Protein AF-A0A9D7FFX2-F1 (afdb_monomer)

Secondary structure (DSSP, 8-state):
-HHHHHHHHHHHHHHHTTSSSTTHHHHTS-TTS-SS--HHHHHHHHHHHTSPPHHIIIIIIIIIIHHHH--SEE---S---HHHHHHHHHHHHHHHHHHHHHHHHHHTTS-TTSHHHHHHHHHHHHHHHHHHHHHHHHHSSEE-SSTT-TTT-GGGGSPPEEPHHHHHHHHHHHHHHHHHH--TT---S-TTS--TTT-TTTTT-HHHHHHHHHHHHHHHHHHHTTT-HHHHHHHHHHHHHTT---TTB-TTSPBP--TTSS----TTTTT--GGGHHHHHHS-TT-EE-HHHHHHH-S---TTTTS---GGGSTTSS------HHHHHHHHHHHHHHHHHTTTS-TTTHHHH---S------

Solvent-accessible surface area (backbone atoms only — not comparable to full-atom values): 21198 Å² total; per-residue (Å²): 108,74,70,56,53,54,52,50,51,51,54,53,56,58,60,61,72,75,65,82,70,75,57,55,73,62,72,67,49,58,92,85,53,79,95,67,83,51,69,39,57,37,52,28,55,45,61,67,60,70,58,82,50,71,43,31,48,48,24,38,39,38,56,39,50,19,57,75,63,14,72,36,63,26,49,65,82,82,72,89,43,46,65,59,7,52,48,47,54,54,49,58,46,64,72,37,40,32,42,55,46,48,50,60,56,53,50,76,78,50,69,69,84,38,49,49,48,28,34,50,51,21,54,51,42,40,51,51,36,58,56,47,50,62,47,34,78,74,66,40,56,41,55,49,93,46,43,43,40,38,92,83,36,71,84,29,70,71,42,61,69,37,52,44,66,60,50,50,57,50,39,47,49,46,24,50,51,22,38,71,44,47,48,72,83,61,80,74,92,53,81,83,58,47,44,40,95,37,34,82,69,59,62,55,42,46,64,57,52,28,14,47,22,44,40,48,45,50,54,51,26,63,71,40,30,92,81,40,47,68,65,20,47,53,54,48,46,52,38,62,77,65,65,52,59,38,62,44,37,46,101,84,71,44,81,43,72,53,82,86,48,56,97,58,80,51,52,71,82,72,68,53,66,79,79,53,56,58,56,77,55,62,71,35,91,56,65,42,74,15,65,57,46,46,58,74,79,25,93,43,66,41,88,87,65,84,26,58,62,62,74,79,83,66,52,89,54,102,59,88,76,84,81,53,76,70,57,61,53,50,53,51,50,52,54,50,56,52,44,66,77,52,64,75,77,67,86,74,62,66,66,78,75,63,80,79,89,77,77,93,71,76,135

Mean predicted aligned error: 13.53 Å

Sequence (363 aa):
MKKINIFLTCITCLLVLSSCEKDFEEINKNPNGFTSASDGSLFNAVISSMKSGWNEQLYVNNSVLYKETQQASLSQVRWNNYTLGTEEIWSNYYTTLPNLRELEYRWKSLDTSSHAIQNMMAMEKIVLAYKTFKVTDLFGDIPFSEAGYGYLDASKLHPAFDTQENIYKNLLSELEWAANHIDPAANTEEPYLTFKSFDNLFFGDLVKWQKFANSLRLRYAMRMVNKEPLLAGSIVEDIILNFKPVFGVNEFGQLNSNPNESALLYPYQLGYRNESKGWSFNQSKDLRLGTTIWNLISANNNTDGSGIFDPRAFTSSKQTIIINGSHIRMIRQQVCNLMVEYHTSINVMLHMLSKDPDVCIHP

Nearest PDB structures (foldseek):
  5j90-assembly1_B  TM=7.037E-01  e=2.695E-05  Flavobacterium johnsoniae UW101
  4f7a-assembly1_A  TM=6.578E-01  e=9.624E-05  Phocaeicola vulgatus ATCC 8482
  3f3p-assembly1_D  TM=2.417E-01  e=8.540E-01  Saccharomyces cerevisiae

Radius of gyration: 27.95 Å; Cα contacts (8 Å, |Δi|>4): 378; chains: 1; bounding box: 68×55×105 Å

Structure (mmCIF, N/CA/C/O backbone):
data_AF-A0A9D7FFX2-F1
#
_entry.id   AF-A0A9D7FFX2-F1
#
loop_
_atom_site.group_PDB
_atom_site.id
_atom_site.type_symbol
_atom_site.label_atom_id
_atom_site.label_alt_id
_atom_site.label_comp_id
_atom_site.label_asym_id
_atom_site.label_entity_id
_atom_site.label_seq_id
_atom_site.pdbx_PDB_ins_code
_atom_site.Cartn_x
_atom_site.Cartn_y
_atom_site.Cartn_z
_atom_site.occupancy
_atom_site.B_iso_or_equiv
_atom_site.auth_seq_id
_atom_site.auth_comp_id
_atom_site.auth_asym_id
_atom_site.auth_atom_id
_atom_site.pdbx_PDB_model_num
ATOM 1 N N . MET A 1 1 ? 11.433 -7.088 -77.109 1.00 53.91 1 MET A N 1
ATOM 2 C CA . MET A 1 1 ? 10.912 -5.890 -76.406 1.00 53.91 1 MET A CA 1
ATOM 3 C C . MET A 1 1 ? 9.993 -6.233 -75.231 1.00 53.91 1 MET A C 1
ATOM 5 O O . MET A 1 1 ? 10.325 -5.846 -74.124 1.00 53.91 1 MET A O 1
ATOM 9 N N . LYS A 1 2 ? 8.918 -7.028 -75.392 1.00 54.09 2 LYS A N 1
ATOM 10 C CA . LYS A 1 2 ? 8.009 -7.383 -74.270 1.00 54.09 2 LYS A CA 1
ATOM 11 C C . LYS A 1 2 ? 8.700 -8.030 -73.051 1.00 54.09 2 LYS A C 1
ATOM 13 O O . LYS A 1 2 ? 8.400 -7.659 -71.927 1.00 54.09 2 LYS A O 1
ATOM 18 N N . LYS A 1 3 ? 9.668 -8.934 -73.265 1.00 59.34 3 LYS A N 1
ATOM 19 C CA . LYS A 1 3 ? 10.433 -9.580 -72.174 1.00 59.34 3 LYS A CA 1
ATOM 20 C C . LYS A 1 3 ? 11.390 -8.626 -71.436 1.00 59.34 3 LYS A C 1
ATOM 22 O O . LYS A 1 3 ? 11.609 -8.804 -70.248 1.00 59.34 3 LYS A O 1
ATOM 27 N N . ILE A 1 4 ? 11.909 -7.603 -72.124 1.00 72.81 4 ILE A N 1
ATOM 28 C CA . ILE A 1 4 ? 12.787 -6.575 -71.534 1.00 72.81 4 ILE A CA 1
ATOM 29 C C . ILE A 1 4 ? 11.969 -5.615 -70.666 1.00 72.81 4 ILE A C 1
ATOM 31 O O . ILE A 1 4 ? 12.397 -5.285 -69.568 1.00 72.81 4 ILE A O 1
ATOM 35 N N . ASN A 1 5 ? 10.765 -5.240 -71.108 1.00 70.25 5 ASN A N 1
ATOM 36 C CA . ASN A 1 5 ? 9.891 -4.366 -70.324 1.00 70.25 5 ASN A CA 1
ATOM 37 C C . ASN A 1 5 ? 9.405 -5.052 -69.041 1.00 70.25 5 ASN A C 1
ATOM 39 O O . ASN A 1 5 ? 9.421 -4.421 -67.997 1.00 70.25 5 ASN A O 1
ATOM 43 N N . ILE A 1 6 ? 9.062 -6.347 -69.088 1.00 78.56 6 ILE A N 1
ATOM 44 C CA . ILE A 1 6 ? 8.690 -7.119 -67.886 1.00 78.56 6 ILE A CA 1
ATOM 45 C C . ILE A 1 6 ? 9.869 -7.206 -66.906 1.00 78.56 6 ILE A C 1
ATOM 47 O O . ILE A 1 6 ? 9.688 -7.007 -65.710 1.00 78.56 6 ILE A O 1
ATOM 51 N N . PHE A 1 7 ? 11.083 -7.446 -67.410 1.00 81.38 7 PHE A N 1
ATOM 52 C CA . PHE A 1 7 ? 12.286 -7.497 -66.580 1.00 81.38 7 PHE A CA 1
ATOM 53 C C . PHE A 1 7 ? 12.599 -6.143 -65.924 1.00 81.38 7 PHE A C 1
ATOM 55 O O . PHE A 1 7 ? 12.887 -6.100 -64.729 1.00 81.38 7 PHE A O 1
ATOM 62 N N . LEU A 1 8 ? 12.464 -5.035 -66.667 1.00 78.94 8 LEU A N 1
ATOM 63 C CA . LEU A 1 8 ? 12.599 -3.689 -66.106 1.00 78.94 8 LEU A CA 1
ATOM 64 C C . LEU A 1 8 ? 11.534 -3.412 -65.040 1.00 78.94 8 LEU A C 1
ATOM 66 O O . LEU A 1 8 ? 11.886 -2.938 -63.969 1.00 78.94 8 LEU A O 1
ATOM 70 N N . THR A 1 9 ? 10.263 -3.750 -65.285 1.00 79.94 9 THR A N 1
ATOM 71 C CA . THR A 1 9 ? 9.184 -3.548 -64.303 1.00 79.94 9 THR A CA 1
ATOM 72 C C . THR A 1 9 ? 9.416 -4.357 -63.024 1.00 79.94 9 THR A C 1
ATOM 74 O O . THR A 1 9 ? 9.233 -3.825 -61.932 1.00 79.94 9 THR A O 1
ATOM 77 N N . CYS A 1 10 ? 9.888 -5.605 -63.127 1.00 79.31 10 CYS A N 1
ATOM 78 C CA . CYS A 1 10 ? 10.239 -6.417 -61.959 1.00 79.31 10 CYS A CA 1
ATOM 79 C C . CYS A 1 10 ? 11.417 -5.829 -61.166 1.00 79.31 10 CYS A C 1
ATOM 81 O O . CYS A 1 10 ? 11.351 -5.789 -59.941 1.00 79.31 10 CYS A O 1
ATOM 83 N N . ILE A 1 11 ? 12.461 -5.329 -61.840 1.00 79.25 11 ILE A N 1
ATOM 84 C CA . ILE A 1 11 ? 13.593 -4.649 -61.186 1.00 79.25 11 ILE A CA 1
ATOM 85 C C . ILE A 1 11 ? 13.141 -3.364 -60.492 1.00 79.25 11 ILE A C 1
ATOM 87 O O . ILE A 1 11 ? 13.545 -3.109 -59.360 1.00 79.25 11 ILE A O 1
ATOM 91 N N . THR A 1 12 ? 12.275 -2.571 -61.128 1.00 76.00 12 THR A N 1
ATOM 92 C CA . THR A 1 12 ? 11.731 -1.359 -60.509 1.00 76.00 12 THR A CA 1
ATOM 93 C C . THR A 1 12 ? 10.903 -1.705 -59.271 1.00 76.00 12 THR A C 1
ATOM 95 O O . THR A 1 12 ? 11.121 -1.089 -58.238 1.00 76.00 12 THR A O 1
ATOM 98 N N . CYS A 1 13 ? 10.041 -2.731 -59.316 1.00 74.56 13 CYS A N 1
ATOM 99 C CA . CYS A 1 13 ? 9.279 -3.193 -58.146 1.00 74.56 13 CYS A CA 1
ATOM 100 C C . CYS A 1 13 ? 10.170 -3.715 -57.003 1.00 74.56 13 CYS A C 1
ATOM 102 O O . CYS A 1 13 ? 9.870 -3.449 -55.842 1.00 74.56 13 CYS A O 1
ATOM 104 N N . LEU A 1 14 ? 11.276 -4.403 -57.309 1.00 70.88 14 LEU A N 1
ATOM 105 C CA . LEU A 1 14 ? 12.257 -4.858 -56.312 1.00 70.88 14 LEU A CA 1
ATOM 106 C C . LEU A 1 14 ? 12.986 -3.694 -55.621 1.00 70.88 14 LEU A C 1
ATOM 108 O O . LEU A 1 14 ? 13.296 -3.795 -54.438 1.00 70.88 14 LEU A O 1
ATOM 112 N N . LEU A 1 15 ? 13.207 -2.576 -56.322 1.00 67.94 15 LEU A N 1
ATOM 113 C CA . LEU A 1 15 ? 13.832 -1.370 -55.761 1.00 67.94 15 LEU A CA 1
ATOM 114 C C . LEU A 1 15 ? 12.886 -0.555 -54.860 1.00 67.94 15 LEU A C 1
ATOM 116 O O . LEU A 1 15 ? 13.362 0.173 -53.992 1.00 67.94 15 LEU A O 1
ATOM 120 N N . VAL A 1 16 ? 11.559 -0.679 -55.021 1.00 66.25 16 VAL A N 1
ATOM 121 C CA . VAL A 1 16 ? 10.590 -0.000 -54.131 1.00 66.25 16 VAL A CA 1
ATOM 122 C C . VAL A 1 16 ? 10.457 -0.722 -52.782 1.00 66.25 16 VAL A C 1
ATOM 124 O O . VAL A 1 16 ? 10.192 -0.083 -51.768 1.00 66.25 16 VAL A O 1
ATOM 127 N N . LEU A 1 17 ? 10.707 -2.036 -52.734 1.00 61.03 17 LEU A N 1
ATOM 128 C CA . LEU A 1 17 ? 10.596 -2.836 -51.505 1.00 61.03 17 LEU A CA 1
ATOM 129 C C . LEU A 1 17 ? 11.750 -2.614 -50.508 1.00 61.03 17 LEU A C 1
ATOM 131 O O . LEU A 1 17 ? 11.611 -2.968 -49.344 1.00 61.03 17 LEU A O 1
ATOM 135 N N . SER A 1 18 ? 12.868 -2.001 -50.916 1.00 61.66 18 SER A N 1
ATOM 136 C CA . SER A 1 18 ? 14.034 -1.778 -50.042 1.00 61.66 18 SER A CA 1
ATOM 137 C 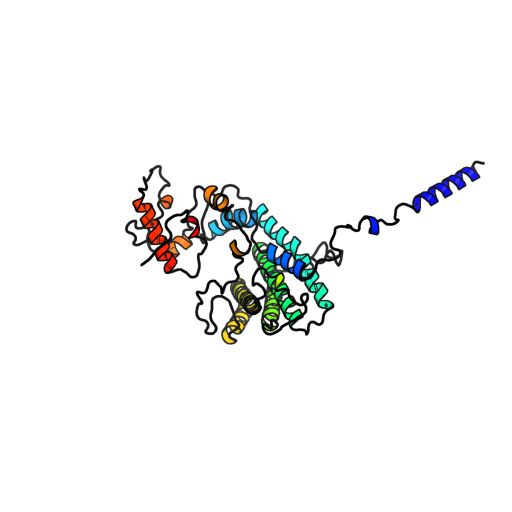C . SER A 1 18 ? 14.030 -0.444 -49.278 1.00 61.66 18 SER A C 1
ATOM 139 O O . SER A 1 18 ? 15.027 -0.117 -48.637 1.00 61.66 18 SER A O 1
ATOM 141 N N . SER A 1 19 ? 12.965 0.365 -49.377 1.00 60.75 19 SER A N 1
ATOM 142 C CA . SER A 1 19 ? 12.979 1.761 -48.900 1.00 60.75 19 SER A CA 1
ATOM 143 C C . SER A 1 19 ? 12.006 2.095 -47.760 1.00 60.75 19 SER A C 1
ATOM 145 O O . SER A 1 19 ? 12.033 3.232 -47.296 1.00 60.75 19 SER A O 1
ATOM 147 N N . CYS A 1 20 ? 11.160 1.171 -47.296 1.00 61.12 20 CYS A N 1
ATOM 148 C CA . CYS A 1 20 ? 10.103 1.504 -46.324 1.00 61.12 20 CYS A CA 1
ATOM 149 C C . CYS A 1 20 ? 10.407 1.159 -44.855 1.00 61.12 20 CYS A C 1
ATOM 151 O O . CYS A 1 20 ? 9.608 1.516 -43.999 1.00 61.12 20 CYS A O 1
ATOM 153 N N . GLU A 1 21 ? 11.542 0.524 -44.547 1.00 57.75 21 GLU A N 1
ATOM 154 C CA . GLU A 1 21 ? 11.912 0.157 -43.162 1.00 57.75 21 GLU A CA 1
ATOM 155 C C . GLU A 1 21 ? 13.184 0.848 -42.654 1.00 57.75 21 GLU A C 1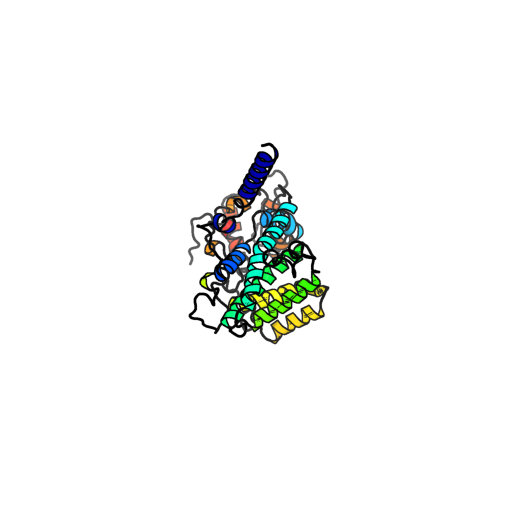
ATOM 157 O O . GLU A 1 21 ? 13.593 0.630 -41.514 1.00 57.75 21 GLU A O 1
ATOM 162 N N . LYS A 1 22 ? 13.825 1.698 -43.467 1.00 57.00 22 LYS A N 1
ATOM 163 C CA . LYS A 1 22 ? 14.991 2.450 -42.996 1.00 57.00 22 LYS A CA 1
ATOM 164 C C . LYS A 1 22 ? 14.561 3.444 -41.922 1.00 57.00 22 LYS A C 1
ATOM 166 O O . LYS A 1 22 ? 13.659 4.248 -42.138 1.00 57.00 22 LYS A O 1
ATOM 171 N N . ASP A 1 23 ? 15.222 3.350 -40.776 1.00 60.41 23 ASP A N 1
ATOM 172 C CA . ASP A 1 23 ? 15.193 4.331 -39.694 1.00 60.41 23 ASP A CA 1
ATOM 173 C C . ASP A 1 23 ? 13.846 4.452 -38.958 1.00 60.41 23 ASP A C 1
ATOM 175 O O . ASP A 1 23 ? 13.636 5.404 -38.213 1.00 60.41 23 ASP A O 1
ATOM 179 N N . PHE A 1 24 ? 12.933 3.476 -39.080 1.00 66.25 24 PHE A N 1
ATOM 180 C CA . PHE A 1 24 ? 11.648 3.505 -38.359 1.00 66.25 24 PHE A CA 1
ATOM 181 C C . PHE A 1 24 ? 11.833 3.536 -36.833 1.00 66.25 24 PHE A C 1
ATOM 183 O O . PHE A 1 24 ? 11.116 4.251 -36.133 1.00 66.25 24 PHE A O 1
ATOM 190 N N . GLU A 1 25 ? 12.823 2.811 -36.305 1.00 66.88 25 GLU A N 1
ATOM 191 C CA . GLU A 1 25 ? 13.178 2.871 -34.881 1.00 66.88 25 GLU A CA 1
ATOM 192 C C . GLU A 1 25 ? 13.789 4.220 -34.480 1.00 66.88 25 GLU A C 1
ATOM 194 O O . GLU A 1 25 ? 13.589 4.675 -33.359 1.00 66.88 25 GLU A O 1
ATOM 199 N N . GLU A 1 26 ? 14.521 4.880 -35.379 1.00 69.00 26 GLU A N 1
ATOM 200 C CA . GLU A 1 26 ? 15.175 6.165 -35.112 1.00 69.00 26 GLU A CA 1
ATOM 201 C C . GLU A 1 26 ? 14.189 7.337 -35.215 1.00 69.00 26 GLU A C 1
ATOM 203 O O . GLU A 1 26 ? 14.207 8.234 -34.379 1.00 69.00 26 GLU A O 1
ATOM 208 N N . ILE A 1 27 ? 13.249 7.276 -36.161 1.00 67.88 27 ILE A N 1
ATOM 209 C CA . ILE A 1 27 ? 12.158 8.245 -36.337 1.00 67.88 27 ILE A CA 1
ATOM 210 C C . ILE A 1 27 ? 11.142 8.158 -35.186 1.00 67.88 27 ILE A C 1
ATOM 212 O O . ILE A 1 27 ? 10.569 9.174 -34.795 1.00 67.88 27 ILE A O 1
ATOM 216 N N . ASN A 1 28 ? 10.928 6.966 -34.613 1.00 63.75 28 ASN A N 1
ATOM 217 C CA . ASN A 1 28 ? 10.047 6.781 -33.453 1.00 63.75 28 ASN A CA 1
ATOM 218 C C . ASN A 1 28 ? 10.749 6.981 -32.100 1.00 63.75 28 ASN A C 1
ATOM 220 O O . ASN A 1 28 ? 10.086 6.938 -31.059 1.00 63.75 28 ASN A O 1
ATOM 224 N N . LYS A 1 29 ? 12.064 7.243 -32.073 1.00 62.69 29 LYS A N 1
ATOM 225 C CA . LYS A 1 29 ? 12.726 7.716 -30.851 1.00 62.69 29 LYS A CA 1
ATOM 226 C C . LYS A 1 29 ? 12.293 9.152 -30.602 1.00 62.69 29 LYS A C 1
ATOM 228 O O . LYS A 1 29 ? 12.727 10.070 -31.287 1.00 62.69 29 LYS A O 1
ATOM 233 N N . ASN A 1 30 ? 11.432 9.339 -29.603 1.00 55.34 30 ASN A N 1
ATOM 234 C CA . ASN A 1 30 ? 10.997 10.660 -29.166 1.00 55.34 30 ASN A CA 1
ATOM 235 C C . ASN A 1 30 ? 12.225 11.495 -28.742 1.00 55.34 30 ASN A C 1
ATOM 237 O O . ASN A 1 30 ? 12.793 11.214 -27.684 1.00 55.34 30 ASN A O 1
ATOM 241 N N . PRO A 1 31 ? 12.615 12.539 -29.498 1.00 57.56 31 PRO A N 1
ATOM 242 C CA . PRO A 1 31 ? 13.808 13.332 -29.201 1.00 57.56 31 PRO A CA 1
ATOM 243 C C . PRO A 1 31 ? 13.663 14.170 -27.918 1.00 57.56 31 PRO A C 1
ATOM 245 O O . PRO A 1 31 ? 14.648 14.708 -27.425 1.00 57.56 31 PRO A O 1
ATOM 248 N N . ASN A 1 32 ? 12.444 14.264 -27.372 1.00 54.53 32 ASN A N 1
ATOM 249 C CA . ASN A 1 32 ? 12.109 14.975 -26.138 1.00 54.53 32 ASN A CA 1
ATOM 250 C C . ASN A 1 32 ? 11.704 14.029 -24.989 1.00 54.53 32 ASN A C 1
ATOM 252 O O . ASN A 1 32 ? 11.299 14.496 -23.925 1.00 54.53 32 ASN A O 1
ATOM 256 N N . GLY A 1 33 ? 11.738 12.710 -25.202 1.00 43.06 33 GLY A N 1
ATOM 257 C CA . GLY A 1 33 ? 11.419 11.721 -24.175 1.00 43.06 33 GLY A CA 1
ATOM 258 C C . GLY A 1 33 ? 12.655 11.370 -23.354 1.00 43.06 33 GLY A C 1
ATOM 259 O O . GLY A 1 33 ? 13.737 11.191 -23.907 1.00 43.06 33 GLY A O 1
ATOM 260 N N . PHE A 1 34 ? 12.512 11.226 -22.035 1.00 46.53 34 PHE A N 1
ATOM 261 C CA . PHE A 1 34 ? 13.545 10.561 -21.239 1.00 46.53 34 PHE A CA 1
ATOM 262 C C . PHE A 1 34 ? 13.738 9.135 -21.782 1.00 46.53 34 PHE A C 1
ATOM 264 O O . PHE A 1 34 ? 12.763 8.403 -21.934 1.00 46.53 34 PHE A O 1
ATOM 271 N N . THR A 1 35 ? 14.977 8.730 -22.071 1.00 60.44 35 THR A N 1
ATOM 272 C CA . THR A 1 35 ? 15.289 7.387 -22.601 1.00 60.44 35 THR A CA 1
ATOM 273 C C . THR A 1 35 ? 15.040 6.269 -21.582 1.00 60.44 35 THR A C 1
ATOM 275 O O . THR A 1 35 ? 14.875 5.118 -21.968 1.00 60.44 35 THR A O 1
ATOM 278 N N . SER A 1 36 ? 14.988 6.604 -20.289 1.00 73.00 36 SER A N 1
ATOM 279 C CA . SER A 1 36 ? 14.610 5.719 -19.181 1.00 73.00 36 SER A CA 1
ATOM 280 C C . SER A 1 36 ? 14.283 6.551 -17.934 1.00 73.00 36 SER A C 1
ATOM 282 O O . SER A 1 36 ? 15.006 7.500 -17.629 1.00 73.00 36 SER A O 1
ATOM 284 N N . ALA A 1 37 ? 13.236 6.199 -17.183 1.00 84.81 37 ALA A N 1
ATOM 285 C CA . ALA A 1 37 ? 12.953 6.816 -15.882 1.00 84.81 37 ALA A CA 1
ATOM 286 C C . ALA A 1 37 ? 13.929 6.308 -14.802 1.00 84.81 37 ALA A C 1
ATOM 288 O O . ALA A 1 37 ? 14.285 5.127 -14.807 1.00 84.81 37 ALA A O 1
ATOM 289 N N . SER A 1 38 ? 14.344 7.174 -13.870 1.00 91.06 38 SER A N 1
ATOM 290 C CA . SER A 1 38 ? 15.155 6.775 -12.708 1.00 91.06 38 SER A CA 1
ATOM 291 C C . SER A 1 38 ? 14.327 5.978 -11.695 1.00 91.06 38 SER A C 1
ATOM 293 O O . SER A 1 38 ? 13.102 6.113 -11.652 1.00 91.06 38 SER A O 1
ATOM 295 N N . ASP A 1 39 ? 14.991 5.193 -10.843 1.00 93.81 39 ASP A N 1
ATOM 296 C CA . ASP A 1 39 ? 14.320 4.396 -9.805 1.00 93.81 39 ASP A CA 1
ATOM 297 C C . ASP A 1 39 ? 13.488 5.285 -8.872 1.00 93.81 39 ASP A C 1
ATOM 299 O O . ASP A 1 39 ? 12.325 5.005 -8.585 1.00 93.81 39 ASP A O 1
ATOM 303 N N . GLY A 1 40 ? 14.059 6.421 -8.464 1.00 94.31 40 GLY A N 1
ATOM 304 C CA . GLY A 1 40 ? 13.367 7.414 -7.651 1.00 94.31 40 GLY A CA 1
ATOM 305 C C . GLY A 1 40 ? 12.126 7.991 -8.334 1.00 94.31 40 GLY A C 1
ATOM 306 O O . GLY A 1 40 ? 11.083 8.130 -7.697 1.00 94.31 40 GLY A O 1
ATOM 307 N N . SER A 1 41 ? 12.187 8.284 -9.636 1.00 93.62 41 SER A N 1
ATOM 308 C CA . SER A 1 41 ? 11.024 8.777 -10.384 1.00 93.62 41 SER A CA 1
ATOM 309 C C . SER A 1 41 ? 9.921 7.723 -10.511 1.00 93.62 41 SER A C 1
ATOM 311 O O . SER A 1 41 ? 8.747 8.063 -10.354 1.00 93.62 41 SER A O 1
ATOM 313 N N . LEU A 1 42 ? 10.277 6.454 -10.744 1.00 95.69 42 LEU A N 1
ATOM 314 C CA . LEU A 1 42 ? 9.319 5.343 -10.758 1.00 95.69 42 LEU A CA 1
ATOM 315 C C . LEU A 1 42 ? 8.632 5.201 -9.396 1.00 95.69 42 LEU A C 1
ATOM 317 O O . LEU A 1 42 ? 7.402 5.168 -9.327 1.00 95.69 42 LEU A O 1
ATOM 321 N N . PHE A 1 43 ? 9.413 5.197 -8.314 1.00 96.50 43 PHE A N 1
ATOM 322 C CA . PHE A 1 43 ? 8.895 5.118 -6.951 1.00 96.50 43 PHE A CA 1
ATOM 323 C C . PHE A 1 43 ? 7.976 6.302 -6.616 1.00 96.50 43 PHE A C 1
ATOM 325 O O . PHE A 1 43 ? 6.855 6.112 -6.138 1.00 96.50 43 PHE A O 1
ATOM 332 N N . ASN A 1 44 ? 8.392 7.531 -6.938 1.00 94.00 44 ASN A N 1
ATOM 333 C CA . ASN A 1 44 ? 7.597 8.732 -6.688 1.00 94.00 44 ASN A CA 1
ATOM 334 C C . ASN A 1 44 ? 6.254 8.724 -7.432 1.00 94.00 44 ASN A C 1
ATOM 336 O O . ASN A 1 44 ? 5.240 9.147 -6.869 1.00 94.00 44 ASN A O 1
ATOM 340 N N . ALA A 1 45 ? 6.224 8.221 -8.670 1.00 93.94 45 ALA A N 1
ATOM 341 C CA . ALA A 1 45 ? 4.983 8.072 -9.426 1.00 93.94 45 ALA A CA 1
ATOM 342 C C . ALA A 1 45 ? 3.996 7.143 -8.698 1.00 93.94 45 ALA A C 1
ATOM 344 O O . ALA A 1 45 ? 2.802 7.443 -8.610 1.00 93.94 45 ALA A O 1
ATOM 345 N N . VAL A 1 46 ? 4.493 6.052 -8.104 1.00 96.31 46 VAL A N 1
ATOM 346 C CA . VAL A 1 46 ? 3.665 5.134 -7.314 1.00 96.31 46 VAL A CA 1
ATOM 347 C C . VAL A 1 46 ? 3.193 5.796 -6.018 1.00 96.31 46 VAL A C 1
ATOM 349 O O . VAL A 1 46 ? 1.992 5.768 -5.746 1.00 96.31 46 VAL A O 1
ATOM 352 N N . ILE A 1 47 ? 4.074 6.453 -5.256 1.00 93.69 47 ILE A N 1
ATOM 353 C CA . ILE A 1 47 ? 3.694 7.181 -4.029 1.00 93.69 47 ILE A CA 1
ATOM 354 C C . ILE A 1 47 ? 2.608 8.222 -4.321 1.00 93.69 47 ILE A C 1
ATOM 356 O O . ILE A 1 47 ? 1.585 8.278 -3.638 1.00 93.69 47 ILE A O 1
ATOM 360 N N . SER A 1 48 ? 2.776 9.000 -5.389 1.00 90.75 48 SER A N 1
ATOM 361 C CA . SER A 1 48 ? 1.820 10.038 -5.793 1.00 90.75 48 SER A CA 1
ATOM 362 C C . SER A 1 48 ? 0.441 9.467 -6.143 1.00 90.75 48 SER A C 1
ATOM 364 O O . SER A 1 48 ? -0.581 10.123 -5.935 1.00 90.75 48 SER A O 1
ATOM 366 N N . SER A 1 49 ? 0.392 8.221 -6.620 1.00 92.56 49 SER A N 1
ATOM 367 C CA . SER A 1 49 ? -0.849 7.520 -6.959 1.00 92.56 49 SER A CA 1
ATOM 368 C C . SER A 1 49 ? -1.603 6.939 -5.756 1.00 92.56 49 SER A C 1
ATOM 370 O O . SER A 1 49 ? -2.737 6.497 -5.926 1.00 92.56 49 SER A O 1
ATOM 372 N N . MET A 1 50 ? -1.007 6.913 -4.555 1.00 90.62 50 MET A N 1
ATOM 373 C CA . MET A 1 50 ? -1.658 6.388 -3.341 1.00 90.62 50 MET A CA 1
ATOM 374 C C . MET A 1 50 ? -2.800 7.281 -2.843 1.00 90.62 50 MET A C 1
ATOM 376 O O . MET A 1 50 ? -3.633 6.842 -2.049 1.00 90.62 50 MET A O 1
ATOM 380 N N . LYS A 1 51 ? -2.857 8.531 -3.309 1.00 85.06 51 LYS A N 1
ATOM 381 C CA . LYS A 1 51 ? -3.972 9.433 -3.039 1.00 85.06 51 LYS A CA 1
ATOM 382 C C . LYS A 1 51 ? -5.261 8.884 -3.659 1.00 85.06 51 LYS A C 1
ATOM 384 O O . LYS A 1 51 ? -5.296 8.592 -4.851 1.00 85.06 51 LYS A O 1
ATOM 389 N N . SER A 1 52 ? -6.343 8.855 -2.880 1.00 83.31 52 SER A N 1
ATOM 390 C CA . SER A 1 52 ? -7.669 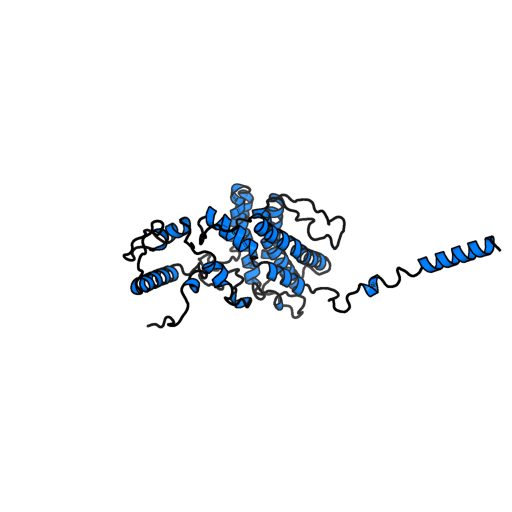8.515 -3.406 1.00 83.31 52 SER A CA 1
ATOM 391 C C . SER A 1 52 ? -8.117 9.491 -4.496 1.00 83.31 52 SER A C 1
ATOM 393 O O . SER A 1 52 ? -8.002 10.720 -4.367 1.00 83.31 52 SER A O 1
ATOM 395 N N . GLY A 1 53 ? -8.640 8.914 -5.574 1.00 84.75 53 GLY A N 1
ATOM 396 C CA . GLY A 1 53 ? -9.240 9.649 -6.676 1.00 84.75 53 GLY A CA 1
ATOM 397 C C . GLY A 1 53 ? -10.614 10.224 -6.328 1.00 84.75 53 GLY A C 1
ATOM 398 O O . GLY A 1 53 ? -11.180 9.977 -5.256 1.00 84.75 53 GLY A O 1
ATOM 399 N N . TRP A 1 54 ? -11.146 11.046 -7.231 1.00 83.62 54 TRP A N 1
ATOM 400 C CA . TRP A 1 54 ? -12.435 11.711 -7.020 1.00 83.62 54 TRP A CA 1
ATOM 401 C C . TRP A 1 54 ? -13.599 10.725 -7.066 1.00 83.62 54 TRP A C 1
ATOM 403 O O . TRP A 1 54 ? -14.524 10.833 -6.259 1.00 83.62 54 TRP A O 1
ATOM 413 N N . ASN A 1 55 ? -13.549 9.768 -7.991 1.00 87.69 55 ASN A N 1
ATOM 414 C CA . ASN A 1 55 ? -14.610 8.788 -8.186 1.00 87.69 55 ASN A CA 1
ATOM 415 C C . ASN A 1 55 ? -14.587 7.737 -7.070 1.00 87.69 55 ASN A C 1
ATOM 417 O O . ASN A 1 55 ? -15.647 7.392 -6.555 1.00 87.69 55 ASN A O 1
ATOM 421 N N . GLU A 1 56 ? -13.408 7.295 -6.629 1.00 89.12 56 GLU A N 1
ATOM 422 C CA . GLU A 1 56 ? -13.224 6.470 -5.433 1.00 89.12 56 GLU A CA 1
ATOM 423 C C . GLU A 1 56 ? -13.872 7.151 -4.220 1.00 89.12 56 GLU A C 1
ATOM 425 O O . GLU A 1 56 ? -14.746 6.576 -3.564 1.00 89.12 56 GLU A O 1
ATOM 430 N N . GLN A 1 57 ? -13.495 8.403 -3.935 1.00 85.06 57 GLN A N 1
ATOM 431 C CA . GLN A 1 57 ? -14.010 9.096 -2.757 1.00 85.06 57 GLN A CA 1
ATOM 432 C C . GLN A 1 57 ? -15.525 9.321 -2.838 1.00 85.06 57 GLN A C 1
ATOM 434 O O . GLN A 1 57 ? -16.235 9.151 -1.846 1.00 85.06 57 GLN A O 1
ATOM 439 N N . LEU A 1 58 ? -16.043 9.718 -3.999 1.00 81.00 58 LEU A N 1
ATOM 440 C CA . LEU A 1 58 ? -17.455 10.046 -4.141 1.00 81.00 58 LEU A CA 1
ATOM 441 C C . LEU A 1 58 ? -18.341 8.798 -4.222 1.00 81.00 58 LEU A C 1
ATOM 443 O O . LEU A 1 58 ? -19.332 8.699 -3.493 1.00 81.00 58 LEU A O 1
ATOM 447 N N . TYR A 1 59 ? -18.019 7.865 -5.115 1.00 85.56 59 TYR A N 1
ATOM 448 C CA . TYR A 1 59 ? -18.904 6.753 -5.456 1.00 85.56 59 TYR A CA 1
ATOM 449 C C . TYR A 1 59 ? -18.691 5.519 -4.582 1.00 85.56 59 TYR A C 1
ATOM 451 O O . TYR A 1 59 ? -19.666 4.828 -4.300 1.00 85.56 59 TYR A O 1
ATOM 459 N N . VAL A 1 60 ? -17.470 5.258 -4.103 1.00 87.81 60 VAL A N 1
ATOM 460 C CA . VAL A 1 60 ? -17.205 4.125 -3.199 1.00 87.81 60 VAL A CA 1
ATOM 461 C C . VAL A 1 60 ? -17.360 4.568 -1.749 1.00 87.81 60 VAL A C 1
ATOM 463 O O . VAL A 1 60 ? -18.231 4.061 -1.043 1.00 87.81 60 VAL A O 1
ATOM 466 N N . ASN A 1 61 ? -16.579 5.558 -1.306 1.00 85.19 61 ASN A N 1
ATOM 467 C CA . ASN A 1 61 ? -16.561 5.949 0.106 1.00 85.19 61 ASN A CA 1
ATOM 468 C C . ASN A 1 61 ? -17.860 6.660 0.518 1.00 85.19 61 ASN A C 1
ATOM 470 O O . ASN A 1 61 ? -18.620 6.141 1.334 1.00 85.19 61 ASN A O 1
ATOM 474 N N . ASN A 1 62 ? -18.157 7.824 -0.070 1.00 80.69 62 ASN A N 1
ATOM 475 C CA . ASN A 1 62 ? -19.270 8.668 0.379 1.00 80.69 62 ASN A CA 1
ATOM 476 C C . ASN A 1 62 ? -20.655 8.077 0.072 1.00 80.69 62 ASN A C 1
ATOM 478 O O . ASN A 1 62 ? -21.579 8.251 0.869 1.00 80.69 62 ASN A O 1
ATOM 482 N N . SER A 1 63 ? -20.817 7.431 -1.089 1.00 79.31 63 SER A N 1
ATOM 483 C CA . SER A 1 63 ? -22.129 6.961 -1.565 1.00 79.31 63 SER A CA 1
ATOM 484 C C . SER A 1 63 ? -22.492 5.556 -1.080 1.00 79.31 63 SER A C 1
ATOM 486 O O . SER A 1 63 ? -23.681 5.272 -0.919 1.00 79.31 63 SER A O 1
ATOM 488 N N . VAL A 1 64 ? -21.495 4.696 -0.831 1.00 84.62 64 VAL A N 1
ATOM 489 C CA . VAL A 1 64 ? -21.702 3.293 -0.437 1.00 84.62 64 VAL A CA 1
ATOM 490 C C . VAL A 1 64 ? -21.139 3.036 0.960 1.00 84.62 64 VAL A C 1
ATOM 492 O O . VAL A 1 64 ? -21.910 2.906 1.906 1.00 84.62 64 VAL A O 1
ATOM 495 N N . LEU A 1 65 ? -19.816 3.025 1.144 1.00 86.25 65 LEU A N 1
ATOM 496 C CA . LEU A 1 65 ? -19.205 2.530 2.385 1.00 86.25 65 LEU A CA 1
ATOM 497 C C . LEU A 1 65 ? -19.598 3.330 3.628 1.00 86.25 65 LEU A C 1
ATOM 499 O O . LEU A 1 65 ? -19.925 2.741 4.654 1.00 86.25 65 LEU A O 1
ATOM 503 N N . TYR A 1 66 ? -19.608 4.661 3.570 1.00 85.06 66 TYR A N 1
ATOM 504 C CA . TYR A 1 66 ? -19.988 5.487 4.722 1.00 85.06 66 TYR A CA 1
ATOM 505 C C . TYR A 1 66 ? -21.465 5.342 5.068 1.00 85.06 66 TYR A C 1
ATOM 507 O O . TYR A 1 66 ? -21.827 5.388 6.243 1.00 85.06 66 TYR A O 1
ATOM 515 N N . LYS A 1 67 ? -22.311 5.112 4.060 1.00 81.75 67 LYS A N 1
ATOM 516 C CA . LYS A 1 67 ? -23.732 4.832 4.253 1.00 81.75 67 LYS A CA 1
ATOM 517 C C . LYS A 1 67 ? -23.947 3.477 4.917 1.00 81.75 67 LYS A C 1
ATOM 519 O O . LYS A 1 67 ? -24.726 3.412 5.861 1.00 81.75 67 LYS A O 1
ATOM 524 N N . GLU A 1 68 ? -23.260 2.434 4.468 1.00 86.50 68 GLU A N 1
ATOM 525 C CA . GLU A 1 68 ? -23.439 1.091 5.028 1.00 86.50 68 GLU A CA 1
ATOM 526 C C . GLU A 1 68 ? -22.801 0.958 6.420 1.00 86.50 68 GLU A C 1
ATOM 528 O O . GLU A 1 68 ? -23.399 0.396 7.331 1.00 86.50 68 GLU A O 1
ATOM 533 N N . THR A 1 69 ? -21.614 1.532 6.629 1.00 87.81 69 THR A N 1
ATOM 534 C CA . THR A 1 69 ? -20.906 1.435 7.919 1.00 87.81 69 THR A CA 1
ATOM 535 C C . THR A 1 69 ? -21.407 2.434 8.960 1.00 87.81 69 THR A C 1
ATOM 537 O O . THR A 1 69 ? -21.231 2.213 10.158 1.00 87.81 69 THR A O 1
ATOM 540 N N . GLN A 1 70 ? -22.001 3.554 8.528 1.00 84.62 70 GLN A N 1
ATOM 541 C CA . GLN A 1 70 ? -22.356 4.689 9.389 1.00 84.62 70 GLN A CA 1
ATOM 542 C C . GLN A 1 70 ? -21.150 5.249 10.177 1.00 84.62 70 GLN A C 1
ATOM 544 O O . GLN A 1 70 ? -21.329 5.911 11.200 1.00 84.62 70 GLN A O 1
ATOM 549 N N . GLN A 1 71 ? -19.923 4.995 9.698 1.00 80.94 71 GLN A N 1
ATOM 550 C CA . GLN A 1 71 ? -18.663 5.357 10.363 1.00 80.94 71 GLN A CA 1
ATOM 551 C C . GLN A 1 71 ? -18.091 6.722 9.933 1.00 80.94 71 GLN A C 1
ATOM 553 O O . GLN A 1 71 ? -16.998 7.098 10.345 1.00 80.94 71 GLN A O 1
ATOM 558 N N . ALA A 1 72 ? -18.808 7.487 9.107 1.00 77.56 72 ALA A N 1
ATOM 559 C CA . ALA A 1 72 ? -18.372 8.808 8.657 1.00 77.56 72 ALA A CA 1
ATOM 560 C C . ALA A 1 72 ? -19.568 9.710 8.311 1.00 77.56 72 ALA A C 1
ATOM 562 O O . ALA A 1 72 ? -20.720 9.390 8.613 1.00 77.56 72 ALA A O 1
ATOM 563 N N . SER A 1 73 ? -19.302 10.865 7.691 1.00 74.50 73 SER A N 1
ATOM 564 C CA . SER A 1 73 ? -20.354 11.761 7.209 1.00 74.50 73 SER A CA 1
ATOM 565 C C . SER A 1 73 ? -21.163 11.104 6.092 1.00 74.50 73 SER A C 1
ATOM 567 O O . SER A 1 73 ? -20.615 10.699 5.066 1.00 74.50 73 SER A O 1
ATOM 569 N N . LEU A 1 74 ? -22.476 11.070 6.268 1.00 75.94 74 LEU A N 1
ATOM 570 C CA . LEU A 1 74 ? -23.438 10.657 5.265 1.00 75.94 74 LEU A CA 1
ATOM 571 C C . LEU A 1 74 ? -23.821 11.836 4.392 1.00 75.94 74 LEU A C 1
ATOM 573 O O . LEU A 1 74 ? -23.990 12.948 4.884 1.00 75.94 74 LEU A O 1
ATOM 577 N N . SER A 1 75 ? -24.061 11.565 3.117 1.00 72.62 75 SER A N 1
ATOM 578 C CA . SER A 1 75 ? -24.624 12.532 2.182 1.00 72.62 75 SER A CA 1
ATOM 579 C C . SER A 1 75 ? -25.841 11.941 1.475 1.00 72.62 75 SER A C 1
ATOM 581 O O . SER A 1 75 ? -26.042 10.725 1.461 1.00 72.62 75 SER A O 1
ATOM 583 N N . GLN A 1 76 ? -26.692 12.799 0.911 1.00 68.44 76 GLN A N 1
ATOM 584 C CA . GLN A 1 76 ? -27.764 12.338 0.033 1.00 68.44 76 GLN A CA 1
ATOM 585 C C . GLN A 1 76 ? -27.157 11.662 -1.204 1.00 68.44 76 GLN A C 1
ATOM 587 O O . GLN A 1 76 ? -26.280 12.229 -1.858 1.00 68.44 76 GLN A O 1
ATOM 592 N N . VAL A 1 77 ? -27.660 10.476 -1.549 1.00 64.69 77 VAL A N 1
ATOM 593 C CA . VAL A 1 77 ? -27.279 9.776 -2.781 1.00 64.69 77 VAL A CA 1
ATOM 594 C C . VAL A 1 77 ? -27.737 10.614 -3.976 1.00 64.69 77 VAL A C 1
ATOM 596 O O . VAL A 1 77 ? -28.926 10.896 -4.105 1.00 64.69 77 VAL A O 1
ATOM 599 N N . ARG A 1 78 ? -26.802 11.034 -4.835 1.00 62.62 78 ARG A N 1
ATOM 600 C CA . ARG A 1 78 ? -27.113 11.801 -6.056 1.00 62.62 78 ARG A CA 1
ATOM 601 C C . ARG A 1 78 ? -26.920 10.972 -7.311 1.00 62.62 78 ARG A C 1
ATOM 603 O O . ARG A 1 78 ? -27.859 10.790 -8.071 1.00 62.62 78 ARG A O 1
ATOM 610 N N . TRP A 1 79 ? -25.717 10.434 -7.477 1.00 64.75 79 TRP A N 1
ATOM 611 C CA . TRP A 1 79 ? -25.317 9.660 -8.645 1.00 64.75 79 TRP A CA 1
ATOM 612 C C . TRP A 1 79 ? -24.615 8.400 -8.173 1.00 64.75 79 TRP A C 1
ATOM 614 O O . TRP A 1 79 ? -23.401 8.384 -8.033 1.00 64.75 79 TRP A O 1
ATOM 624 N N . ASN A 1 80 ? -25.375 7.359 -7.838 1.00 69.75 80 ASN A N 1
ATOM 625 C CA . ASN A 1 80 ? -24.767 6.113 -7.387 1.00 69.75 80 ASN A CA 1
ATOM 626 C C . ASN A 1 80 ? -24.140 5.377 -8.579 1.00 69.75 80 ASN A C 1
ATOM 628 O O . ASN A 1 80 ? -24.798 4.560 -9.217 1.00 69.75 80 ASN A O 1
ATOM 632 N N . ASN A 1 81 ? -22.888 5.700 -8.898 1.00 83.88 81 ASN A N 1
ATOM 633 C CA . ASN A 1 81 ? -22.126 5.032 -9.943 1.00 83.88 81 ASN A CA 1
ATOM 634 C C . ASN A 1 81 ? -20.911 4.330 -9.343 1.00 83.88 81 ASN A C 1
ATOM 636 O O . ASN A 1 81 ? -19.764 4.726 -9.545 1.00 83.88 81 ASN A O 1
ATOM 640 N N . TYR A 1 82 ? -21.200 3.286 -8.567 1.00 87.25 82 TYR A N 1
ATOM 641 C CA . TYR A 1 82 ? -20.187 2.471 -7.909 1.00 87.25 82 TYR A CA 1
ATOM 642 C C . TYR A 1 82 ? -19.127 1.969 -8.900 1.00 87.25 82 TYR A C 1
ATOM 644 O O . TYR A 1 82 ? -17.940 2.062 -8.604 1.00 87.25 82 TYR A O 1
ATOM 652 N N . THR A 1 83 ? -19.544 1.574 -10.109 1.00 92.12 83 THR A N 1
ATOM 653 C CA . THR A 1 83 ? -18.656 1.110 -11.183 1.00 92.12 83 THR A CA 1
ATOM 654 C C . THR A 1 83 ? -17.581 2.129 -11.557 1.00 92.12 83 THR A C 1
ATOM 656 O O . THR A 1 83 ? -16.427 1.746 -11.694 1.00 92.12 83 THR A O 1
ATOM 659 N N . LEU A 1 84 ? -17.901 3.426 -11.673 1.00 92.19 84 LEU A N 1
ATOM 660 C CA . LEU A 1 84 ? -16.878 4.449 -11.953 1.00 92.19 84 LEU A CA 1
ATOM 661 C C . LEU A 1 84 ? -15.843 4.566 -10.831 1.00 92.19 84 LEU A C 1
ATOM 663 O O . LEU A 1 84 ? -14.668 4.811 -11.095 1.00 92.19 84 LEU A O 1
ATOM 667 N N . GLY A 1 85 ? -16.278 4.425 -9.579 1.00 92.06 85 GLY A N 1
ATOM 668 C CA . GLY A 1 85 ? -15.377 4.467 -8.433 1.00 92.06 85 GLY A CA 1
ATOM 669 C C . GLY A 1 85 ? -14.483 3.230 -8.350 1.00 92.06 85 GLY A C 1
ATOM 670 O O . GLY A 1 85 ? -13.283 3.363 -8.133 1.00 92.06 85 GLY A O 1
ATOM 671 N N . THR A 1 86 ? -15.038 2.037 -8.577 1.00 95.31 86 THR A N 1
ATOM 672 C CA . THR A 1 86 ? -14.255 0.795 -8.608 1.00 95.31 86 THR A CA 1
ATOM 673 C C . THR A 1 86 ? -13.304 0.745 -9.803 1.00 95.31 86 THR A C 1
ATOM 675 O O . THR A 1 86 ? -12.166 0.318 -9.643 1.00 95.31 86 THR A O 1
ATOM 678 N N . GLU A 1 87 ? -13.721 1.240 -10.971 1.00 96.56 87 GLU A N 1
ATOM 679 C CA . GLU A 1 87 ? -12.868 1.336 -12.162 1.00 96.56 87 GLU A CA 1
ATOM 680 C C . GLU A 1 87 ? -11.680 2.280 -11.932 1.00 96.56 87 GLU A C 1
ATOM 682 O O . GLU A 1 87 ? -10.561 1.963 -12.319 1.00 96.56 87 GLU A O 1
ATOM 687 N N . GLU A 1 88 ? -11.876 3.414 -11.244 1.00 95.88 88 GLU A N 1
ATOM 688 C CA . GLU A 1 88 ? -10.763 4.306 -10.891 1.00 95.88 88 GLU A CA 1
ATOM 689 C C . GLU A 1 88 ? -9.748 3.607 -9.970 1.00 95.88 88 GLU A C 1
ATOM 691 O O . GLU A 1 88 ? -8.544 3.739 -10.187 1.00 95.88 88 GLU A O 1
ATOM 696 N N . ILE A 1 89 ? -10.211 2.826 -8.983 1.00 96.44 89 ILE A N 1
ATOM 697 C CA . ILE A 1 89 ? -9.333 2.039 -8.097 1.00 96.44 89 ILE A CA 1
ATOM 698 C C . ILE A 1 89 ? -8.551 0.993 -8.904 1.00 96.44 89 ILE A C 1
ATOM 700 O O . ILE A 1 89 ? -7.332 0.889 -8.755 1.00 96.44 89 ILE A O 1
ATOM 704 N N . TRP A 1 90 ? -9.244 0.239 -9.763 1.00 97.88 90 TRP A N 1
ATOM 705 C CA . TRP A 1 90 ? -8.656 -0.800 -10.610 1.00 97.88 90 TRP A CA 1
ATOM 706 C C . TRP A 1 90 ? -7.613 -0.221 -11.571 1.00 97.88 90 TRP A C 1
ATOM 708 O O . TRP A 1 90 ? -6.457 -0.650 -11.592 1.00 97.88 90 TRP A O 1
ATOM 718 N N . SER A 1 91 ? -7.993 0.819 -12.311 1.00 97.69 91 SER A N 1
ATOM 719 C CA . SER A 1 91 ? -7.132 1.506 -13.269 1.00 97.69 91 SER A CA 1
ATOM 720 C C . SER A 1 91 ? -5.914 2.134 -12.587 1.00 97.69 91 SER A C 1
ATOM 722 O O . SER A 1 91 ? -4.787 1.930 -13.039 1.00 97.69 91 SER A O 1
ATOM 724 N N . ASN A 1 92 ? -6.085 2.818 -11.448 1.00 97.56 92 ASN A N 1
ATOM 725 C CA . ASN A 1 92 ? -4.967 3.382 -10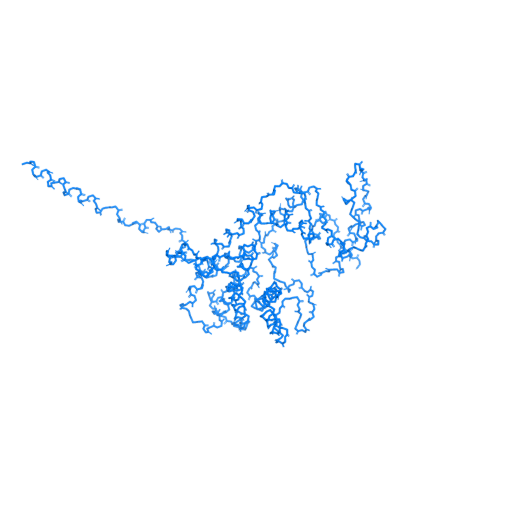.681 1.00 97.56 92 ASN A CA 1
ATOM 726 C C . ASN A 1 92 ? -3.936 2.315 -10.277 1.00 97.56 92 ASN A C 1
ATOM 728 O O . ASN A 1 92 ? -2.731 2.573 -10.313 1.00 97.56 92 ASN A O 1
ATOM 732 N N . TYR A 1 93 ? -4.391 1.121 -9.897 1.00 98.12 93 TYR A N 1
ATOM 733 C CA . TYR A 1 93 ? -3.500 0.022 -9.549 1.00 98.12 93 TYR A CA 1
ATOM 734 C C . TYR A 1 93 ? -2.728 -0.490 -10.765 1.00 98.12 93 TYR A C 1
ATOM 736 O O . TYR A 1 93 ? -1.499 -0.422 -10.775 1.00 98.12 93 TYR A O 1
ATOM 744 N N . TYR A 1 94 ? -3.420 -0.928 -11.820 1.00 97.94 94 TYR A N 1
ATOM 745 C CA . TYR A 1 94 ? -2.762 -1.555 -12.972 1.00 97.94 94 TYR A CA 1
ATOM 746 C C . TYR A 1 94 ? -1.946 -0.586 -13.832 1.00 97.94 94 TYR A C 1
ATOM 748 O O . TYR A 1 94 ? -1.001 -1.013 -14.487 1.00 97.94 94 TYR A O 1
ATOM 756 N N . THR A 1 95 ? -2.240 0.716 -13.793 1.00 96.50 95 THR A N 1
ATOM 757 C CA . THR A 1 95 ? -1.407 1.736 -14.456 1.00 96.50 95 THR A CA 1
ATOM 758 C C . THR A 1 95 ? -0.098 2.017 -13.720 1.00 96.50 95 THR A C 1
ATOM 760 O O . THR A 1 95 ? 0.854 2.481 -14.340 1.00 96.50 95 THR A O 1
ATOM 763 N N . THR A 1 96 ? -0.015 1.726 -12.417 1.00 96.62 96 THR A N 1
ATOM 764 C CA . THR A 1 96 ? 1.187 1.992 -11.603 1.00 96.62 96 THR A CA 1
ATOM 765 C C . THR A 1 96 ? 1.949 0.737 -11.195 1.00 96.62 96 THR A C 1
ATOM 767 O O . THR A 1 96 ? 3.137 0.829 -10.891 1.00 96.62 96 THR A O 1
ATOM 770 N N . LEU A 1 97 ? 1.319 -0.440 -11.259 1.00 98.12 97 LEU A N 1
ATOM 771 C CA . LEU A 1 97 ? 1.962 -1.732 -11.020 1.00 98.12 97 LEU A CA 1
ATOM 772 C C . LEU A 1 97 ? 3.224 -1.954 -11.884 1.00 98.12 97 LEU A C 1
ATOM 774 O O . LEU A 1 97 ? 4.225 -2.392 -11.317 1.00 98.12 97 LEU A O 1
ATOM 778 N N . PRO A 1 98 ? 3.263 -1.601 -13.190 1.00 97.12 98 PRO A N 1
ATOM 779 C CA . PRO A 1 98 ? 4.475 -1.747 -13.997 1.00 97.12 98 PRO A CA 1
ATOM 780 C C . PRO A 1 98 ? 5.689 -0.989 -13.452 1.00 97.12 98 PRO A C 1
ATOM 782 O O . PRO A 1 98 ? 6.802 -1.482 -13.582 1.00 97.12 98 PRO A O 1
ATOM 785 N N . ASN A 1 99 ? 5.494 0.158 -12.788 1.00 97.38 99 ASN A N 1
ATOM 786 C CA . ASN A 1 99 ? 6.600 0.910 -12.187 1.00 97.38 99 ASN A CA 1
ATOM 787 C C . ASN A 1 99 ? 7.237 0.138 -11.023 1.00 97.38 99 ASN A C 1
ATOM 789 O O . ASN A 1 99 ? 8.455 0.137 -10.889 1.00 97.38 99 ASN A O 1
ATOM 793 N N . LEU A 1 100 ? 6.427 -0.540 -10.200 1.00 97.88 100 LEU A N 1
ATOM 794 C CA . LEU A 1 100 ? 6.924 -1.409 -9.125 1.00 97.88 100 LEU A CA 1
ATOM 795 C C . LEU A 1 100 ? 7.601 -2.657 -9.701 1.00 97.88 100 LEU A C 1
ATOM 797 O O . LEU A 1 100 ? 8.689 -3.018 -9.269 1.00 97.88 100 LEU A O 1
ATOM 801 N N . ARG A 1 101 ? 7.010 -3.265 -10.739 1.00 97.38 101 ARG A N 1
ATOM 802 C CA . ARG A 1 101 ? 7.606 -4.420 -11.430 1.00 97.38 101 ARG A CA 1
ATOM 803 C C . ARG A 1 101 ? 8.934 -4.092 -12.109 1.00 97.38 101 ARG A C 1
ATOM 805 O O . ARG A 1 101 ? 9.817 -4.941 -12.147 1.00 97.38 101 ARG A O 1
ATOM 812 N N . GLU A 1 102 ? 9.080 -2.878 -12.630 1.00 96.19 102 GLU A N 1
ATOM 813 C CA . GLU A 1 102 ? 10.339 -2.382 -13.195 1.00 96.19 102 GLU A CA 1
ATOM 814 C C . GLU A 1 102 ? 11.410 -2.211 -12.116 1.00 96.19 102 GLU A C 1
ATOM 816 O O . GLU A 1 102 ? 12.536 -2.661 -12.308 1.00 96.19 102 GLU A O 1
ATOM 821 N N . LEU A 1 103 ? 11.067 -1.646 -10.954 1.00 96.44 103 LEU A N 1
ATOM 822 C CA . LEU A 1 103 ? 11.988 -1.595 -9.813 1.00 96.44 103 LEU A CA 1
ATOM 823 C C . LEU A 1 103 ? 12.419 -3.007 -9.392 1.00 96.44 103 LEU A C 1
ATOM 825 O O . LEU A 1 103 ? 13.612 -3.290 -9.313 1.00 96.44 103 LEU A O 1
ATOM 829 N N . GLU A 1 104 ? 11.459 -3.919 -9.222 1.00 96.00 104 GLU A N 1
ATOM 830 C CA . GLU A 1 104 ? 11.714 -5.324 -8.893 1.00 96.00 104 GLU A CA 1
ATOM 831 C C . GLU A 1 104 ? 12.644 -6.007 -9.910 1.00 96.00 104 GLU A C 1
ATOM 833 O O . GLU A 1 104 ? 13.545 -6.764 -9.539 1.00 96.00 104 GLU A O 1
ATOM 838 N N . TYR A 1 105 ? 12.450 -5.733 -11.202 1.00 94.94 105 TYR A N 1
ATOM 839 C CA . TYR A 1 105 ? 13.316 -6.234 -12.261 1.00 94.94 105 TYR A CA 1
ATOM 840 C C . TYR A 1 105 ? 14.742 -5.674 -12.146 1.00 94.94 105 TYR A C 1
ATOM 842 O O . TYR A 1 105 ? 15.701 -6.447 -12.211 1.00 94.94 105 TYR A O 1
ATOM 850 N N . ARG A 1 106 ? 14.897 -4.366 -11.908 1.00 93.56 106 ARG A N 1
ATOM 851 C CA . ARG A 1 106 ? 16.204 -3.698 -11.777 1.00 93.56 106 ARG A CA 1
ATOM 852 C C . ARG A 1 106 ? 17.015 -4.206 -10.591 1.00 93.56 106 ARG A C 1
ATOM 854 O O . ARG A 1 106 ? 18.226 -4.392 -10.733 1.00 93.56 106 ARG A O 1
ATOM 861 N N . TRP A 1 107 ? 16.372 -4.521 -9.464 1.00 93.31 107 TRP A N 1
ATOM 862 C CA . TRP A 1 107 ? 17.045 -5.071 -8.278 1.00 93.31 107 TRP A CA 1
ATOM 863 C C . TRP A 1 107 ? 17.820 -6.356 -8.567 1.00 93.31 107 TRP A C 1
ATOM 865 O O . TRP A 1 107 ? 18.863 -6.579 -7.961 1.00 93.31 107 TRP A O 1
ATOM 875 N N . LYS A 1 108 ? 17.382 -7.161 -9.545 1.00 91.69 108 LYS A N 1
ATOM 876 C CA . LYS A 1 108 ? 18.065 -8.406 -9.947 1.00 91.69 108 LYS A CA 1
ATOM 877 C C . LYS A 1 108 ? 19.471 -8.180 -10.506 1.00 91.69 108 LYS A C 1
ATOM 879 O O . LYS A 1 108 ? 20.246 -9.127 -10.588 1.00 91.69 108 LYS A O 1
ATOM 884 N N . SER A 1 109 ? 19.783 -6.953 -10.920 1.00 89.50 109 SER A N 1
ATOM 885 C CA . SER A 1 109 ? 21.090 -6.567 -11.459 1.00 89.50 109 SER A CA 1
ATOM 886 C C . SER A 1 109 ? 22.015 -5.909 -10.429 1.00 89.50 109 SER A C 1
ATOM 888 O O . SER A 1 109 ? 23.163 -5.606 -10.751 1.00 89.50 109 SER A O 1
ATOM 890 N N . LEU A 1 110 ? 21.528 -5.683 -9.204 1.00 89.44 110 LEU A N 1
ATOM 891 C CA . LEU A 1 110 ? 22.252 -4.999 -8.134 1.00 89.44 110 LEU A CA 1
ATOM 892 C C . LEU A 1 110 ? 22.679 -5.975 -7.032 1.00 89.44 110 LEU A C 1
ATOM 894 O O . LEU A 1 110 ? 22.153 -7.081 -6.908 1.00 89.44 110 LEU A O 1
ATOM 898 N N . ASP A 1 111 ? 23.621 -5.542 -6.195 1.00 88.19 111 ASP A N 1
ATOM 899 C CA . ASP A 1 111 ? 23.992 -6.270 -4.984 1.00 88.19 111 ASP A CA 1
ATOM 900 C C . ASP A 1 111 ? 22.910 -6.105 -3.905 1.00 88.19 111 ASP A C 1
ATOM 902 O O . ASP A 1 111 ? 22.873 -5.120 -3.165 1.00 88.19 111 ASP A O 1
ATOM 906 N N . THR A 1 112 ? 22.025 -7.096 -3.799 1.00 90.00 112 THR A N 1
ATOM 907 C CA . THR A 1 112 ? 20.928 -7.116 -2.821 1.00 90.00 112 THR A CA 1
ATOM 908 C C . THR A 1 112 ? 21.390 -7.389 -1.384 1.00 90.00 112 THR A C 1
ATOM 910 O O . THR A 1 112 ? 20.557 -7.449 -0.477 1.00 90.00 112 THR A O 1
ATOM 913 N N . SER A 1 113 ? 22.694 -7.577 -1.144 1.00 89.81 113 SER A 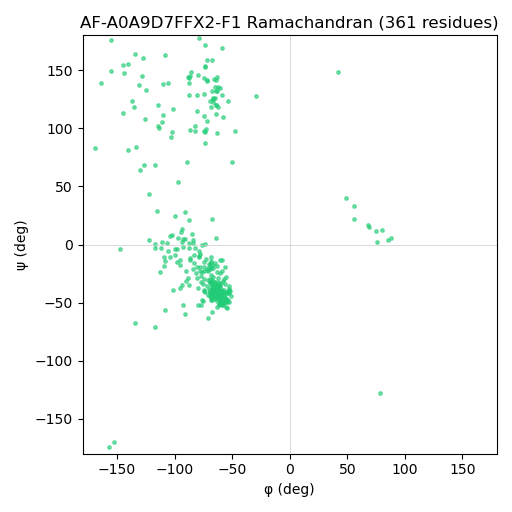N 1
ATOM 914 C CA . SER A 1 113 ? 23.261 -7.599 0.211 1.00 89.81 113 SER A CA 1
ATOM 915 C C . SER A 1 113 ? 23.551 -6.194 0.753 1.00 89.81 113 SER A C 1
ATOM 917 O O . SER A 1 113 ? 23.671 -6.019 1.964 1.00 89.81 113 SER A O 1
ATOM 919 N N . SER A 1 114 ? 23.588 -5.178 -0.119 1.00 92.62 114 SER A N 1
ATOM 920 C CA . SER A 1 114 ? 23.740 -3.779 0.279 1.00 92.62 114 SER A CA 1
ATOM 921 C C . SER A 1 114 ? 22.522 -3.285 1.058 1.00 92.62 114 SER A C 1
ATOM 923 O O . SER A 1 114 ? 21.399 -3.319 0.551 1.00 92.62 114 SER A O 1
ATOM 925 N N . HIS A 1 115 ? 22.740 -2.734 2.255 1.00 93.88 115 HIS A N 1
ATOM 926 C CA . HIS A 1 115 ? 21.667 -2.147 3.065 1.00 93.88 115 HIS A CA 1
ATOM 927 C C . HIS A 1 115 ? 20.941 -0.994 2.355 1.00 93.88 115 HIS A C 1
ATOM 929 O O . HIS A 1 115 ? 19.731 -0.841 2.505 1.00 93.88 115 HIS A O 1
ATOM 935 N N . ALA A 1 116 ? 21.639 -0.212 1.524 1.00 92.50 116 ALA A N 1
ATOM 936 C CA . ALA A 1 116 ? 21.007 0.851 0.740 1.00 92.50 116 ALA A CA 1
ATOM 937 C C . ALA A 1 116 ? 20.005 0.282 -0.282 1.00 92.50 116 ALA A C 1
ATOM 939 O O . ALA A 1 116 ? 18.878 0.768 -0.389 1.00 92.50 116 ALA A O 1
ATOM 940 N N . ILE A 1 117 ? 20.384 -0.802 -0.970 1.00 94.38 117 ILE A N 1
ATOM 941 C CA . ILE A 1 117 ? 19.502 -1.509 -1.907 1.00 94.38 117 ILE A CA 1
ATOM 942 C C . ILE A 1 117 ? 18.351 -2.186 -1.160 1.00 94.38 117 ILE A C 1
ATOM 944 O O . ILE A 1 117 ? 17.200 -2.052 -1.568 1.00 94.38 117 ILE A O 1
ATOM 948 N N . GLN A 1 118 ? 18.626 -2.845 -0.032 1.00 97.06 118 GLN A N 1
ATOM 949 C CA . GLN A 1 118 ? 17.596 -3.465 0.807 1.00 97.06 118 GLN A CA 1
ATOM 950 C C . GLN A 1 118 ? 16.559 -2.453 1.298 1.00 97.06 118 GLN A C 1
ATOM 952 O O . GLN A 1 118 ? 15.368 -2.748 1.253 1.00 97.06 118 GLN A O 1
ATOM 957 N N . ASN A 1 119 ? 16.979 -1.246 1.683 1.00 97.38 119 ASN A N 1
ATOM 958 C CA . ASN A 1 119 ? 16.066 -0.165 2.048 1.00 97.38 119 ASN A CA 1
ATOM 959 C C . ASN A 1 119 ? 15.132 0.211 0.886 1.00 97.38 119 ASN A C 1
ATOM 961 O O . ASN A 1 119 ? 13.919 0.288 1.075 1.00 97.38 119 ASN A O 1
ATOM 965 N N . MET A 1 120 ? 15.663 0.395 -0.327 1.00 97.00 120 MET A N 1
ATOM 966 C CA . MET A 1 120 ? 14.851 0.708 -1.513 1.00 97.00 120 MET A CA 1
ATOM 967 C C . MET A 1 120 ? 13.897 -0.440 -1.879 1.00 97.00 120 MET A C 1
ATOM 969 O O . MET A 1 120 ? 12.716 -0.199 -2.136 1.00 97.00 120 MET A O 1
ATOM 973 N N . MET A 1 121 ? 14.374 -1.688 -1.834 1.00 98.00 121 MET A N 1
ATOM 974 C CA . MET A 1 121 ? 13.555 -2.889 -2.037 1.00 98.00 121 MET A CA 1
ATOM 975 C C . MET A 1 121 ? 12.438 -2.994 -0.997 1.00 98.00 121 MET A C 1
ATOM 977 O O . MET A 1 121 ? 11.297 -3.292 -1.332 1.00 98.00 121 MET A O 1
ATOM 981 N N . ALA A 1 122 ? 12.744 -2.738 0.274 1.00 98.56 122 ALA A N 1
ATOM 982 C CA . ALA A 1 122 ? 11.762 -2.780 1.344 1.00 98.56 122 ALA A CA 1
ATOM 983 C C . ALA A 1 122 ? 10.675 -1.717 1.140 1.00 98.56 122 ALA A C 1
ATOM 985 O O . ALA A 1 122 ? 9.491 -2.031 1.236 1.00 98.56 122 ALA A O 1
ATOM 986 N N . MET A 1 123 ? 11.053 -0.482 0.790 1.00 98.44 123 MET A N 1
ATOM 987 C CA . MET A 1 123 ? 10.103 0.587 0.460 1.00 98.44 123 MET A CA 1
ATOM 988 C C . MET A 1 123 ? 9.195 0.204 -0.720 1.00 98.44 123 MET A C 1
ATOM 990 O O . MET A 1 123 ? 7.979 0.380 -0.641 1.00 98.44 123 MET A O 1
ATOM 994 N N . GLU A 1 124 ? 9.761 -0.360 -1.791 1.00 98.44 124 GLU A N 1
ATOM 995 C CA . GLU A 1 124 ? 9.024 -0.863 -2.959 1.00 98.44 124 GLU A CA 1
ATOM 996 C C . GLU A 1 124 ? 7.997 -1.939 -2.563 1.00 98.44 124 GLU A C 1
ATOM 998 O O . GLU A 1 124 ? 6.801 -1.766 -2.815 1.00 98.44 124 GLU A O 1
ATOM 1003 N N . LYS A 1 125 ? 8.429 -2.971 -1.828 1.00 98.75 125 LYS A N 1
ATOM 1004 C CA . LYS A 1 125 ? 7.571 -4.061 -1.330 1.00 98.75 125 LYS A CA 1
ATOM 1005 C C . LYS A 1 125 ? 6.441 -3.570 -0.432 1.00 98.75 125 LYS A C 1
ATOM 1007 O O . LYS A 1 125 ? 5.306 -4.029 -0.559 1.00 98.75 125 LYS A O 1
ATOM 1012 N N . ILE A 1 126 ? 6.719 -2.618 0.461 1.00 98.75 126 ILE A N 1
ATOM 1013 C CA . ILE A 1 126 ? 5.708 -2.051 1.364 1.00 98.75 126 ILE A CA 1
ATOM 1014 C C . ILE A 1 126 ? 4.612 -1.336 0.569 1.00 98.75 126 ILE A C 1
ATOM 1016 O O . ILE A 1 126 ? 3.422 -1.514 0.846 1.00 98.75 126 ILE A O 1
ATOM 1020 N N . VAL A 1 127 ? 4.993 -0.544 -0.436 1.00 98.25 127 VAL A N 1
ATOM 1021 C CA . VAL A 1 127 ? 4.033 0.177 -1.282 1.00 98.25 127 VAL A CA 1
ATOM 1022 C C . VAL A 1 127 ? 3.255 -0.787 -2.177 1.00 98.25 127 VAL A C 1
ATOM 1024 O O . VAL A 1 127 ? 2.033 -0.637 -2.300 1.00 98.25 127 VAL A O 1
ATOM 1027 N N . LEU A 1 128 ? 3.919 -1.799 -2.748 1.00 98.69 128 LEU A N 1
ATOM 1028 C CA . LEU A 1 128 ? 3.265 -2.869 -3.501 1.00 98.69 128 LEU A CA 1
ATOM 1029 C C . LEU A 1 128 ? 2.211 -3.571 -2.645 1.00 98.69 128 LEU A C 1
ATOM 1031 O O . LEU A 1 128 ? 1.065 -3.699 -3.078 1.00 98.69 128 LEU A O 1
ATOM 1035 N N . ALA A 1 129 ? 2.564 -3.964 -1.421 1.00 98.75 129 ALA A N 1
ATOM 1036 C CA . ALA A 1 129 ? 1.645 -4.613 -0.498 1.00 98.75 129 ALA A CA 1
ATOM 1037 C C . ALA A 1 129 ? 0.457 -3.710 -0.157 1.00 98.75 129 ALA A C 1
ATOM 1039 O O . ALA A 1 129 ? -0.687 -4.119 -0.338 1.00 98.75 129 ALA A O 1
ATOM 1040 N N . TYR A 1 130 ? 0.699 -2.458 0.249 1.00 98.12 130 TYR A N 1
ATOM 1041 C CA . TYR A 1 130 ? -0.370 -1.506 0.565 1.00 98.12 130 TYR A CA 1
ATOM 1042 C C . TYR A 1 130 ? -1.366 -1.338 -0.592 1.00 98.12 130 TYR A C 1
ATOM 1044 O O . TYR A 1 130 ? -2.581 -1.421 -0.391 1.00 98.12 130 TYR A O 1
ATOM 1052 N N . LYS A 1 131 ? -0.856 -1.112 -1.810 1.00 98.00 131 LYS A N 1
ATOM 1053 C CA . LYS A 1 131 ? -1.701 -0.928 -2.995 1.00 98.00 131 LYS A CA 1
ATOM 1054 C C . LYS A 1 131 ? -2.449 -2.209 -3.356 1.00 98.00 131 LYS A C 1
ATOM 1056 O O . LYS A 1 131 ? -3.635 -2.139 -3.659 1.00 98.00 131 LYS A O 1
ATOM 1061 N N . THR A 1 132 ? -1.782 -3.358 -3.300 1.00 98.75 132 THR A N 1
ATOM 1062 C CA . THR A 1 132 ? -2.378 -4.643 -3.683 1.00 98.75 132 THR A CA 1
ATOM 1063 C C . THR A 1 132 ? -3.463 -5.056 -2.702 1.00 98.75 132 THR A C 1
ATOM 1065 O O . THR A 1 132 ? -4.558 -5.397 -3.142 1.00 98.75 132 THR A O 1
ATOM 1068 N N . PHE A 1 133 ? -3.224 -4.931 -1.391 1.00 98.62 133 PHE A N 1
ATOM 1069 C CA . PHE A 1 133 ? -4.244 -5.214 -0.385 1.00 98.62 133 PHE A CA 1
ATOM 1070 C C . PHE A 1 133 ? -5.520 -4.397 -0.609 1.00 98.62 133 PHE A C 1
ATOM 1072 O O . PHE A 1 133 ? -6.607 -4.963 -0.628 1.00 98.62 133 PHE A O 1
ATOM 1079 N N . LYS A 1 134 ? -5.398 -3.082 -0.852 1.00 96.12 134 LYS A N 1
ATOM 1080 C CA . LYS A 1 134 ? -6.551 -2.208 -1.139 1.00 96.12 134 LYS A CA 1
ATOM 1081 C C . LYS A 1 134 ? -7.420 -2.745 -2.283 1.00 96.12 134 LYS A C 1
ATOM 1083 O O . LYS A 1 134 ? -8.640 -2.625 -2.224 1.00 96.12 134 LYS A O 1
ATOM 1088 N N . VAL A 1 135 ? -6.795 -3.299 -3.319 1.00 98.19 135 VAL A N 1
ATOM 1089 C CA . VAL A 1 135 ? -7.486 -3.804 -4.510 1.00 98.19 135 VAL A CA 1
ATOM 1090 C C . VAL A 1 135 ? -8.084 -5.179 -4.241 1.00 98.19 135 VAL A C 1
ATOM 1092 O O . VAL A 1 135 ? -9.285 -5.354 -4.423 1.00 98.19 135 VAL A O 1
ATOM 1095 N N . THR A 1 136 ? -7.303 -6.142 -3.744 1.00 98.50 136 THR A N 1
ATOM 1096 C CA . THR A 1 136 ? -7.845 -7.482 -3.465 1.00 98.50 136 THR A CA 1
ATOM 1097 C C . THR A 1 136 ? -8.957 -7.434 -2.415 1.00 98.50 136 THR A C 1
ATOM 1099 O O . THR A 1 136 ? -9.944 -8.142 -2.560 1.00 98.50 136 THR A O 1
ATOM 1102 N N . ASP A 1 137 ? -8.904 -6.535 -1.428 1.00 97.12 137 ASP A N 1
ATOM 1103 C CA . ASP A 1 137 ? -9.981 -6.369 -0.439 1.00 97.12 137 ASP A CA 1
ATOM 1104 C C . ASP A 1 137 ? -11.329 -5.979 -1.052 1.00 97.12 137 ASP A C 1
ATOM 1106 O O . ASP A 1 137 ? -12.375 -6.213 -0.446 1.00 97.12 137 ASP A O 1
ATOM 1110 N N . LEU A 1 138 ? -11.303 -5.356 -2.232 1.00 94.88 138 LEU A N 1
ATOM 1111 C CA . LEU A 1 138 ? -12.493 -4.918 -2.946 1.00 94.88 138 LEU A CA 1
ATOM 1112 C C . LEU A 1 138 ? -12.957 -5.938 -3.991 1.00 94.88 138 LEU A C 1
ATOM 1114 O O . LEU A 1 138 ? -14.160 -6.104 -4.178 1.00 94.88 138 LEU A O 1
ATOM 1118 N N . PHE A 1 139 ? -12.017 -6.599 -4.671 1.00 97.44 139 PHE A N 1
ATOM 1119 C CA . PHE A 1 139 ? -12.301 -7.439 -5.840 1.00 97.44 139 PHE A CA 1
ATOM 1120 C C . PHE A 1 139 ? -12.152 -8.948 -5.593 1.00 97.44 139 PHE A C 1
ATOM 1122 O O . PHE A 1 139 ? -12.645 -9.738 -6.392 1.00 97.44 139 PHE A O 1
ATOM 1129 N N . GLY A 1 140 ? -11.526 -9.362 -4.490 1.00 98.19 140 GLY A N 1
ATOM 1130 C CA . GLY A 1 140 ? -11.170 -10.756 -4.240 1.00 98.19 140 GLY A CA 1
ATOM 1131 C C . GLY A 1 140 ? -9.918 -11.157 -5.015 1.00 98.19 140 GLY A C 1
ATOM 1132 O O . GLY A 1 140 ? -8.884 -10.489 -4.927 1.00 98.19 140 GLY A O 1
ATOM 1133 N N . ASP A 1 141 ? -10.012 -12.254 -5.756 1.00 98.75 141 ASP A N 1
ATOM 1134 C CA . ASP A 1 141 ? -8.954 -12.742 -6.639 1.00 98.75 141 ASP A CA 1
ATOM 1135 C C . ASP A 1 141 ? -8.666 -11.709 -7.736 1.00 98.75 141 ASP A C 1
ATOM 1137 O O . ASP A 1 141 ? -9.589 -11.144 -8.328 1.00 98.75 141 ASP A O 1
ATOM 1141 N N . ILE A 1 142 ? -7.386 -11.455 -8.016 1.00 98.69 142 ILE A N 1
ATOM 1142 C CA . ILE A 1 142 ? -6.952 -10.451 -8.999 1.00 98.69 142 ILE A CA 1
ATOM 1143 C C . ILE A 1 142 ? -5.687 -10.914 -9.730 1.00 98.69 142 ILE A C 1
ATOM 1145 O O . ILE A 1 142 ? -4.892 -11.663 -9.159 1.00 98.69 142 ILE A O 1
ATOM 1149 N N . PRO A 1 143 ? -5.424 -10.446 -10.962 1.00 98.44 143 PRO A N 1
ATOM 1150 C CA . PRO A 1 143 ? -4.116 -10.621 -11.572 1.00 98.44 143 PRO A CA 1
ATOM 1151 C C . PRO A 1 143 ? -3.023 -9.918 -10.769 1.00 98.44 143 PRO A C 1
ATOM 1153 O O . PRO A 1 143 ? -3.054 -8.692 -10.631 1.00 98.44 143 PRO A O 1
ATOM 1156 N N . PHE A 1 144 ? -2.056 -10.677 -10.253 1.00 98.38 144 PHE A N 1
ATOM 1157 C CA . PHE A 1 144 ? -1.018 -10.138 -9.374 1.00 98.38 144 PHE A CA 1
ATOM 1158 C C . PHE A 1 144 ? 0.389 -10.616 -9.744 1.00 98.38 144 PHE A C 1
ATOM 1160 O O . PHE A 1 144 ? 1.190 -9.800 -10.208 1.00 98.38 144 PHE A O 1
ATOM 1167 N N . SER A 1 145 ? 0.697 -11.903 -9.573 1.00 97.06 145 SER A N 1
ATOM 1168 C CA . SER A 1 145 ? 2.041 -12.478 -9.741 1.00 97.06 145 SER A CA 1
ATOM 1169 C C . SER A 1 145 ? 2.604 -12.313 -11.153 1.00 97.06 145 SER A C 1
ATOM 1171 O O . SER A 1 145 ? 3.793 -12.056 -11.319 1.00 97.06 145 SER A O 1
ATOM 1173 N N . GLU A 1 146 ? 1.753 -12.392 -12.176 1.00 96.31 146 GLU A N 1
ATOM 1174 C CA . GLU A 1 146 ? 2.136 -12.202 -13.580 1.00 96.31 146 GLU A CA 1
ATOM 1175 C C . GLU A 1 146 ? 1.802 -10.803 -14.115 1.00 96.31 146 GLU A C 1
ATOM 1177 O O . GLU A 1 146 ? 2.223 -10.430 -15.213 1.00 96.31 146 GLU A O 1
ATOM 1182 N N . ALA A 1 147 ? 1.061 -10.002 -13.349 1.00 97.56 147 ALA A N 1
ATOM 1183 C CA . ALA A 1 147 ? 0.572 -8.711 -13.800 1.00 97.56 147 ALA A CA 1
ATOM 1184 C C . ALA A 1 147 ? 1.641 -7.611 -13.724 1.00 97.56 147 ALA A C 1
ATOM 1186 O O . ALA A 1 147 ? 2.475 -7.560 -12.818 1.00 97.56 147 ALA A O 1
ATOM 1187 N N . GLY A 1 148 ? 1.574 -6.684 -14.683 1.00 95.88 148 GLY A N 1
ATOM 1188 C CA . GLY A 1 148 ? 2.468 -5.528 -14.759 1.00 95.88 148 GLY A CA 1
ATOM 1189 C C . GLY A 1 148 ? 3.802 -5.786 -15.463 1.00 95.88 148 GLY A C 1
ATOM 1190 O O . GLY A 1 148 ? 4.604 -4.867 -15.539 1.00 95.88 148 GLY A O 1
ATOM 1191 N N . TYR A 1 149 ? 4.032 -6.980 -16.019 1.00 95.44 149 TYR A N 1
ATOM 1192 C CA . TYR A 1 149 ? 5.272 -7.331 -16.732 1.00 95.44 149 TYR A CA 1
ATOM 1193 C C . TYR A 1 149 ? 5.141 -7.354 -18.265 1.00 95.44 149 TYR A C 1
ATOM 1195 O O . TYR A 1 149 ? 6.079 -7.754 -18.948 1.00 95.44 149 TYR A O 1
ATOM 1203 N N . GLY A 1 150 ? 4.006 -6.926 -18.830 1.00 92.44 150 GLY A N 1
ATOM 1204 C CA . GLY A 1 150 ? 3.751 -7.006 -20.277 1.00 92.44 150 GLY A CA 1
ATOM 1205 C C . GLY A 1 150 ? 4.764 -6.260 -21.160 1.00 92.44 150 GLY A C 1
ATOM 1206 O O . GLY A 1 150 ? 4.929 -6.609 -22.323 1.00 92.44 150 GLY A O 1
ATOM 1207 N N . TYR A 1 151 ? 5.465 -5.260 -20.611 1.00 89.38 151 TYR A N 1
ATOM 1208 C CA . TYR A 1 151 ? 6.536 -4.537 -21.311 1.00 89.38 151 TYR A CA 1
ATOM 1209 C C . TYR A 1 151 ? 7.865 -5.316 -21.364 1.00 89.38 151 TYR A C 1
ATOM 1211 O O . TYR A 1 151 ? 8.702 -5.011 -22.209 1.00 89.38 151 TYR A O 1
ATOM 1219 N N . LEU A 1 152 ? 8.059 -6.308 -20.485 1.00 88.62 152 LEU A N 1
ATOM 1220 C CA . LEU A 1 152 ? 9.210 -7.222 -20.497 1.00 88.62 152 LEU A CA 1
ATOM 1221 C C . LEU A 1 152 ? 8.908 -8.507 -21.269 1.00 88.62 152 LEU A C 1
ATOM 1223 O O . LEU A 1 152 ? 9.798 -9.069 -21.899 1.00 88.62 152 LEU A O 1
ATOM 1227 N N . ASP A 1 153 ? 7.666 -8.984 -21.190 1.00 89.81 153 ASP A N 1
ATOM 1228 C CA . ASP A 1 153 ? 7.245 -10.257 -21.761 1.00 89.81 153 ASP A CA 1
ATOM 1229 C C . ASP A 1 153 ? 5.807 -10.170 -22.283 1.00 89.81 153 ASP A C 1
ATOM 1231 O O . ASP A 1 153 ? 4.846 -10.047 -21.518 1.00 89.81 153 ASP A O 1
ATOM 1235 N N . ALA A 1 154 ? 5.653 -10.268 -23.604 1.00 91.06 154 ALA A N 1
ATOM 1236 C CA . ALA A 1 154 ? 4.357 -10.179 -24.264 1.00 91.06 154 ALA A CA 1
ATOM 1237 C C . ALA A 1 154 ? 3.398 -11.317 -23.867 1.00 91.06 154 ALA A C 1
ATOM 1239 O O . ALA A 1 154 ? 2.182 -11.126 -23.940 1.00 91.06 154 ALA A O 1
ATOM 1240 N N . SER A 1 155 ? 3.891 -12.476 -23.398 1.00 90.94 155 SER A N 1
ATOM 1241 C CA . SER A 1 155 ? 2.995 -13.533 -22.908 1.00 90.94 155 SER A CA 1
ATOM 1242 C C . SER A 1 155 ? 2.276 -13.137 -21.615 1.00 90.94 155 SER A C 1
ATOM 1244 O O . SER A 1 155 ? 1.260 -13.736 -21.276 1.00 90.94 155 SER A O 1
ATOM 1246 N N . LYS A 1 156 ? 2.753 -12.097 -20.918 1.00 91.38 156 LYS A N 1
ATOM 1247 C CA . LYS A 1 156 ? 2.169 -11.565 -19.677 1.00 91.38 156 LYS A CA 1
ATOM 1248 C C . LYS A 1 156 ? 1.180 -10.417 -19.897 1.00 91.38 156 LYS A C 1
ATOM 1250 O O . LYS A 1 156 ? 0.799 -9.738 -18.946 1.00 91.38 156 LYS A O 1
ATOM 1255 N N . LEU A 1 157 ? 0.737 -10.183 -21.136 1.00 91.44 157 LEU A N 1
ATOM 1256 C CA . LEU A 1 157 ? -0.331 -9.216 -21.438 1.00 91.44 157 LEU A CA 1
ATOM 1257 C C . LEU A 1 157 ? -1.709 -9.669 -20.929 1.00 91.44 157 LEU A C 1
ATOM 1259 O O . LEU A 1 157 ? -2.592 -8.836 -20.724 1.00 91.44 157 LEU A O 1
ATOM 1263 N N . HIS A 1 158 ? -1.883 -10.971 -20.694 1.00 93.25 158 HIS A N 1
ATOM 1264 C CA . HIS A 1 158 ? -3.118 -11.570 -20.185 1.00 93.25 158 HIS A CA 1
ATOM 1265 C C . HIS A 1 158 ? -2.836 -12.415 -18.933 1.00 93.25 158 HIS A C 1
ATOM 1267 O O . HIS A 1 158 ? -2.920 -13.641 -18.996 1.00 93.25 158 HIS A O 1
ATOM 1273 N N . PRO A 1 159 ? -2.456 -11.776 -17.811 1.00 95.50 159 PRO A N 1
ATOM 1274 C CA . PRO A 1 159 ? -2.076 -12.481 -16.591 1.00 95.50 159 PRO A CA 1
ATOM 1275 C C . PRO A 1 159 ? -3.259 -13.243 -15.983 1.00 95.50 159 PRO A C 1
ATOM 1277 O O . PRO A 1 159 ? -4.393 -12.750 -15.975 1.00 95.50 159 PRO A O 1
ATOM 1280 N N . ALA A 1 160 ? -2.981 -14.430 -15.441 1.00 96.25 160 ALA A N 1
ATOM 1281 C CA . ALA A 1 160 ? -3.963 -15.190 -14.676 1.00 96.25 160 ALA A CA 1
ATOM 1282 C C . ALA A 1 160 ? -4.318 -14.485 -13.354 1.00 96.25 160 ALA A C 1
ATOM 1284 O O . ALA A 1 160 ? -3.570 -13.646 -12.850 1.00 96.25 160 ALA A O 1
ATOM 1285 N N . PHE A 1 161 ? -5.481 -14.829 -12.800 1.00 98.31 161 PHE A N 1
ATOM 1286 C CA . PHE A 1 161 ? -5.905 -14.355 -11.486 1.00 98.31 161 PHE A CA 1
ATOM 1287 C C . PHE A 1 161 ? -5.227 -15.195 -10.405 1.00 98.31 161 PHE A C 1
ATOM 1289 O O . PHE A 1 161 ? -5.334 -16.422 -10.416 1.00 98.31 161 PHE A O 1
ATOM 1296 N N . ASP A 1 162 ? -4.596 -14.526 -9.447 1.00 98.75 162 ASP A N 1
ATOM 1297 C CA . ASP A 1 162 ? -4.140 -15.164 -8.223 1.00 98.75 162 ASP A CA 1
ATOM 1298 C C . ASP A 1 162 ? -5.267 -15.137 -7.194 1.00 98.75 162 ASP A C 1
ATOM 1300 O O . ASP A 1 162 ? -6.000 -14.150 -7.067 1.00 98.75 162 ASP A O 1
ATOM 1304 N N . THR A 1 163 ? -5.373 -16.204 -6.407 1.00 98.75 163 THR A N 1
ATOM 1305 C CA . THR A 1 163 ? -6.324 -16.249 -5.294 1.00 98.75 163 THR A CA 1
ATOM 1306 C C . THR A 1 163 ? -5.975 -15.195 -4.246 1.00 98.75 163 THR A C 1
ATOM 1308 O O . THR A 1 163 ? -4.797 -15.061 -3.895 1.00 98.75 163 THR A O 1
ATOM 1311 N N . GLN A 1 164 ? -6.977 -14.548 -3.650 1.00 98.44 164 GLN A N 1
ATOM 1312 C CA . GLN A 1 164 ? -6.787 -13.594 -2.555 1.00 98.44 164 GLN A CA 1
ATOM 1313 C C . GLN A 1 164 ? -5.951 -14.183 -1.405 1.00 98.44 164 GLN A C 1
ATOM 1315 O O . GLN A 1 164 ? -5.107 -13.488 -0.847 1.00 98.44 164 GLN A O 1
ATOM 1320 N N . GLU A 1 165 ? -6.130 -15.466 -1.077 1.00 98.06 165 GLU A N 1
ATOM 1321 C CA . GLU A 1 165 ? -5.356 -16.158 -0.037 1.00 98.06 165 GLU A CA 1
ATOM 1322 C C . GLU A 1 165 ? -3.845 -16.152 -0.328 1.00 98.06 165 GLU A C 1
ATOM 1324 O O . GLU A 1 165 ? -3.051 -15.726 0.513 1.00 98.06 165 GLU A O 1
ATOM 1329 N N . ASN A 1 166 ? -3.443 -16.579 -1.531 1.00 98.50 166 ASN A N 1
ATOM 1330 C CA . ASN A 1 166 ? -2.036 -16.590 -1.940 1.00 98.50 166 ASN A CA 1
ATOM 1331 C C . ASN A 1 166 ? -1.443 -15.179 -1.995 1.00 98.50 166 ASN A C 1
ATOM 1333 O O . ASN A 1 166 ? -0.312 -14.983 -1.550 1.00 98.50 166 ASN A O 1
ATOM 1337 N N . ILE A 1 167 ? -2.214 -14.195 -2.476 1.00 98.75 167 ILE A N 1
ATOM 1338 C CA . ILE A 1 167 ? -1.808 -12.784 -2.460 1.00 98.75 167 ILE A CA 1
ATOM 1339 C C . ILE A 1 167 ? -1.529 -12.349 -1.018 1.00 98.75 167 ILE A C 1
ATOM 1341 O O . ILE A 1 167 ? -0.456 -11.831 -0.727 1.00 98.75 167 ILE A O 1
ATOM 1345 N N . TYR A 1 168 ? -2.451 -12.610 -0.090 1.00 98.62 168 TYR A N 1
ATOM 1346 C CA . TYR A 1 168 ? -2.290 -12.262 1.321 1.00 98.62 168 TYR A CA 1
ATOM 1347 C C . TYR A 1 168 ? -1.039 -12.886 1.944 1.00 98.62 168 TYR A C 1
ATOM 1349 O O . TYR A 1 168 ? -0.241 -12.178 2.561 1.00 98.62 168 TYR A O 1
ATOM 1357 N N . LYS A 1 169 ? -0.845 -14.199 1.765 1.00 98.44 169 LYS A N 1
ATOM 1358 C CA . LYS A 1 169 ? 0.313 -14.926 2.307 1.00 98.44 169 LYS A CA 1
ATOM 1359 C C . LYS A 1 169 ? 1.628 -14.386 1.746 1.00 98.44 169 LYS A C 1
ATOM 1361 O O . LYS A 1 169 ? 2.563 -14.159 2.511 1.00 98.44 169 LYS A O 1
ATOM 1366 N N . ASN A 1 170 ? 1.681 -14.123 0.439 1.00 98.62 170 ASN A N 1
ATOM 1367 C CA . ASN A 1 170 ? 2.854 -13.533 -0.196 1.00 98.62 170 ASN A CA 1
ATOM 1368 C C . ASN A 1 170 ? 3.138 -12.126 0.351 1.00 98.62 170 ASN A C 1
ATOM 1370 O O . ASN A 1 170 ? 4.221 -11.890 0.875 1.00 98.62 170 ASN A O 1
ATOM 1374 N N . LEU A 1 171 ? 2.161 -11.218 0.320 1.00 98.81 171 LEU A N 1
ATOM 1375 C CA . LEU A 1 171 ? 2.358 -9.833 0.753 1.00 98.81 171 LEU A CA 1
ATOM 1376 C C . LEU A 1 171 ? 2.736 -9.713 2.234 1.00 98.81 171 LEU A C 1
ATOM 1378 O O . LEU A 1 171 ? 3.543 -8.858 2.589 1.00 98.81 171 LEU A O 1
ATOM 1382 N N . LEU A 1 172 ? 2.180 -10.555 3.110 1.00 98.75 172 LEU A N 1
ATOM 1383 C CA . LEU A 1 172 ? 2.550 -10.568 4.529 1.00 98.75 172 LEU A CA 1
ATOM 1384 C C . LEU A 1 172 ? 3.993 -11.036 4.745 1.00 98.75 172 LEU A C 1
ATOM 1386 O O . LEU A 1 172 ? 4.687 -10.463 5.586 1.00 98.75 172 LEU A O 1
ATOM 1390 N N . SER A 1 173 ? 4.453 -12.017 3.965 1.00 98.69 173 SER A N 1
ATOM 1391 C CA . SER A 1 173 ? 5.852 -12.456 3.974 1.00 98.69 173 SER A CA 1
ATOM 1392 C C . SER A 1 173 ? 6.792 -11.369 3.438 1.00 98.69 173 SER A C 1
ATOM 1394 O O . SER A 1 173 ? 7.818 -11.089 4.055 1.00 98.69 173 SER A O 1
ATOM 1396 N N . GLU A 1 174 ? 6.416 -10.685 2.355 1.00 98.75 174 GLU A N 1
ATOM 1397 C CA . GLU A 1 174 ? 7.189 -9.567 1.796 1.00 98.75 174 GLU A CA 1
ATOM 1398 C C . GLU A 1 174 ? 7.271 -8.377 2.765 1.00 98.75 174 GLU A C 1
ATOM 1400 O O . GLU A 1 174 ? 8.326 -7.760 2.909 1.00 98.75 174 GLU A O 1
ATOM 1405 N N . LEU A 1 175 ? 6.184 -8.071 3.483 1.00 98.88 175 LEU A N 1
ATOM 1406 C CA . LEU A 1 175 ? 6.180 -7.040 4.523 1.00 98.88 175 LEU A CA 1
ATOM 1407 C C . LEU A 1 175 ? 7.048 -7.416 5.727 1.00 98.88 175 LEU A C 1
ATOM 1409 O O . LEU A 1 175 ? 7.679 -6.539 6.315 1.00 98.88 175 LEU A O 1
ATOM 1413 N N . GLU A 1 176 ? 7.080 -8.692 6.115 1.00 98.69 176 GLU A N 1
ATOM 1414 C CA . GLU A 1 176 ? 7.981 -9.177 7.163 1.00 98.69 176 GLU A CA 1
ATOM 1415 C C . GLU A 1 176 ? 9.442 -9.047 6.742 1.00 98.69 176 GLU A C 1
ATOM 1417 O O . GLU A 1 176 ? 10.260 -8.516 7.498 1.00 98.69 176 GLU A O 1
ATOM 1422 N N . TRP A 1 177 ? 9.759 -9.470 5.517 1.00 98.56 177 TRP A N 1
ATOM 1423 C CA . TRP A 1 177 ? 11.087 -9.289 4.949 1.00 98.56 177 TRP A CA 1
ATOM 1424 C C . TRP A 1 177 ? 11.477 -7.808 4.957 1.00 98.56 177 TRP A C 1
ATOM 1426 O O . TRP A 1 177 ? 12.532 -7.465 5.488 1.00 98.56 177 TRP A O 1
ATOM 1436 N N . ALA A 1 178 ? 10.600 -6.929 4.464 1.00 98.62 178 ALA A N 1
ATOM 1437 C CA . ALA A 1 178 ? 10.840 -5.492 4.417 1.00 98.62 178 ALA A CA 1
ATOM 1438 C C . ALA A 1 178 ? 11.080 -4.903 5.816 1.00 98.62 178 ALA A C 1
ATOM 1440 O O . ALA A 1 178 ? 12.049 -4.176 6.021 1.00 98.62 178 ALA A O 1
ATOM 1441 N N . ALA A 1 179 ? 10.252 -5.257 6.802 1.00 98.06 179 ALA A N 1
ATOM 1442 C CA . ALA A 1 179 ? 10.415 -4.787 8.176 1.00 98.06 179 ALA A CA 1
ATOM 1443 C C . ALA A 1 179 ? 11.752 -5.223 8.802 1.00 98.06 179 ALA A C 1
ATOM 1445 O O . ALA A 1 179 ? 12.334 -4.470 9.583 1.00 98.06 179 ALA A O 1
ATOM 1446 N N . ASN A 1 180 ? 12.237 -6.421 8.468 1.00 97.69 180 ASN A N 1
ATOM 1447 C CA . ASN A 1 180 ? 13.477 -6.971 9.016 1.00 97.69 180 ASN A CA 1
ATOM 1448 C C . ASN A 1 180 ? 14.747 -6.498 8.281 1.00 97.69 180 ASN A C 1
ATOM 1450 O O . ASN A 1 180 ? 15.821 -6.574 8.869 1.00 97.69 180 ASN A O 1
ATOM 1454 N N . HIS A 1 181 ? 14.639 -6.023 7.035 1.00 97.38 181 HIS A N 1
ATOM 1455 C CA . HIS A 1 181 ? 15.789 -5.606 6.213 1.00 97.38 181 HIS A CA 1
ATOM 1456 C C . HIS A 1 181 ? 15.933 -4.090 6.057 1.00 97.38 181 HIS A C 1
ATOM 1458 O O . HIS A 1 181 ? 16.929 -3.633 5.499 1.00 97.38 181 HIS A O 1
ATOM 1464 N N . ILE A 1 182 ? 14.974 -3.301 6.552 1.00 97.38 182 ILE A N 1
ATOM 1465 C CA . ILE A 1 182 ? 15.187 -1.861 6.686 1.00 97.38 182 ILE A CA 1
ATOM 1466 C C . ILE A 1 182 ? 16.268 -1.611 7.739 1.00 97.38 182 ILE A C 1
ATOM 1468 O O . ILE A 1 182 ? 16.104 -1.975 8.904 1.00 97.38 182 ILE A O 1
ATOM 1472 N N . ASP A 1 183 ? 17.330 -0.924 7.327 1.00 96.06 183 ASP A N 1
ATOM 1473 C CA . ASP A 1 183 ? 18.388 -0.417 8.193 1.00 96.06 183 ASP A CA 1
ATOM 1474 C C . ASP A 1 183 ? 18.377 1.124 8.180 1.00 96.06 183 ASP A C 1
ATOM 1476 O O . ASP A 1 183 ? 18.875 1.739 7.230 1.00 96.06 183 ASP A O 1
ATOM 1480 N N . PRO A 1 184 ? 17.828 1.776 9.225 1.00 92.25 184 PRO A N 1
ATOM 1481 C CA . PRO A 1 184 ? 17.825 3.232 9.347 1.00 92.25 184 PRO A CA 1
ATOM 1482 C C . PRO A 1 184 ? 19.212 3.860 9.529 1.00 92.25 184 PRO A C 1
ATOM 1484 O O . PRO A 1 184 ? 19.348 5.070 9.350 1.00 92.25 184 PRO A O 1
ATOM 1487 N N . ALA A 1 185 ? 20.223 3.076 9.919 1.00 90.88 185 ALA A N 1
ATOM 1488 C CA . ALA A 1 185 ? 21.596 3.546 10.082 1.00 90.88 185 ALA A CA 1
ATOM 1489 C C . ALA A 1 185 ? 22.396 3.489 8.772 1.00 90.88 185 ALA A C 1
ATOM 1491 O O . ALA A 1 185 ? 23.485 4.071 8.693 1.00 90.88 185 ALA A O 1
ATOM 1492 N N . ALA A 1 186 ? 21.862 2.827 7.741 1.00 87.31 186 ALA A N 1
ATOM 1493 C CA . ALA A 1 186 ? 22.474 2.785 6.428 1.00 87.31 186 ALA A CA 1
ATOM 1494 C C . ALA A 1 186 ? 22.508 4.193 5.824 1.00 87.31 186 ALA A C 1
ATOM 1496 O O . ALA A 1 186 ? 21.485 4.781 5.469 1.00 87.31 186 ALA A O 1
ATOM 1497 N N . ASN A 1 187 ? 23.716 4.727 5.691 1.00 76.06 187 ASN A N 1
ATOM 1498 C CA . ASN A 1 187 ? 23.969 5.985 5.012 1.00 76.06 187 ASN A CA 1
ATOM 1499 C C . ASN A 1 187 ? 24.607 5.692 3.656 1.00 76.06 187 ASN A C 1
ATOM 1501 O O . ASN A 1 187 ? 25.473 4.829 3.538 1.00 76.06 187 ASN A O 1
ATOM 1505 N N . THR A 1 188 ? 24.183 6.431 2.639 1.00 78.75 188 THR A N 1
ATOM 1506 C CA . THR A 1 188 ? 24.798 6.416 1.314 1.00 78.75 188 THR A CA 1
ATOM 1507 C C . THR A 1 188 ? 25.043 7.850 0.873 1.00 78.75 188 THR A C 1
ATOM 1509 O O . THR A 1 188 ? 24.192 8.719 1.074 1.00 78.75 188 THR A O 1
ATOM 1512 N N . GLU A 1 189 ? 26.213 8.100 0.295 1.00 77.44 189 GLU A N 1
ATOM 1513 C CA . GLU A 1 189 ? 26.535 9.382 -0.341 1.00 77.44 189 GLU A CA 1
ATOM 1514 C C . GLU A 1 189 ? 26.066 9.414 -1.805 1.00 77.44 189 GLU A C 1
ATOM 1516 O O . GLU A 1 189 ? 25.962 10.483 -2.404 1.00 77.44 189 GLU A O 1
ATOM 1521 N N . GLU A 1 190 ? 25.716 8.251 -2.367 1.00 80.88 190 GLU A N 1
ATOM 1522 C CA . GLU A 1 190 ? 25.271 8.112 -3.750 1.00 80.88 190 GLU A CA 1
ATOM 1523 C C . GLU A 1 190 ? 23.789 8.508 -3.882 1.00 80.88 190 GLU A C 1
ATOM 1525 O O . GLU A 1 190 ? 22.909 7.815 -3.355 1.00 80.88 190 GLU A O 1
ATOM 1530 N N . PRO A 1 191 ? 23.461 9.584 -4.622 1.00 77.12 191 PRO A N 1
ATOM 1531 C CA . PRO A 1 191 ? 22.107 10.140 -4.664 1.00 77.12 191 PRO A CA 1
ATOM 1532 C C . PRO A 1 191 ? 21.076 9.235 -5.358 1.00 77.12 191 PRO A C 1
ATOM 1534 O O . PRO A 1 191 ? 19.878 9.484 -5.238 1.00 77.12 191 PRO A O 1
ATOM 1537 N N . TYR A 1 192 ? 21.518 8.206 -6.088 1.00 80.88 192 TYR A N 1
ATOM 1538 C CA . TYR A 1 192 ? 20.659 7.227 -6.769 1.00 80.88 192 TYR A CA 1
ATOM 1539 C C . TYR A 1 192 ? 20.426 5.944 -5.958 1.00 80.88 192 TYR A C 1
ATOM 1541 O O . TYR A 1 192 ? 19.510 5.197 -6.282 1.00 80.88 192 TYR A O 1
ATOM 1549 N N . LEU A 1 193 ? 21.190 5.703 -4.884 1.00 86.44 193 LEU A N 1
ATOM 1550 C CA . LEU A 1 193 ? 21.012 4.550 -3.986 1.00 86.44 193 LEU A CA 1
ATOM 1551 C C . LEU A 1 193 ? 20.067 4.871 -2.817 1.00 86.44 193 LEU A C 1
ATOM 1553 O O . LEU A 1 193 ? 20.198 4.339 -1.716 1.00 86.44 193 LEU A O 1
ATOM 1557 N N . THR A 1 194 ? 19.135 5.798 -3.031 1.00 91.25 194 THR A N 1
ATOM 1558 C CA . THR A 1 194 ? 18.158 6.214 -2.029 1.00 91.25 194 THR A CA 1
ATOM 1559 C C . THR A 1 194 ? 16.906 6.791 -2.681 1.00 91.25 194 THR A C 1
ATOM 1561 O O . THR A 1 194 ? 16.958 7.428 -3.732 1.00 91.25 194 THR A O 1
ATOM 1564 N N . PHE A 1 195 ? 15.764 6.627 -2.014 1.00 94.06 195 PHE A N 1
ATOM 1565 C CA . PHE A 1 195 ? 14.506 7.278 -2.380 1.00 94.06 195 PHE A CA 1
ATOM 1566 C C . PHE A 1 195 ? 14.217 8.550 -1.581 1.00 94.06 195 PHE A C 1
ATOM 1568 O O . PHE A 1 195 ? 13.153 9.133 -1.751 1.00 94.06 195 PHE A O 1
ATOM 1575 N N . LYS A 1 196 ? 15.134 9.025 -0.730 1.00 92.00 196 LYS A N 1
ATOM 1576 C CA . LYS A 1 196 ? 14.875 10.132 0.209 1.00 92.00 196 LYS A CA 1
ATOM 1577 C C . LYS A 1 196 ? 14.265 11.386 -0.433 1.00 92.00 196 LYS A C 1
ATOM 1579 O O . LYS A 1 196 ? 13.323 11.946 0.115 1.00 92.00 196 LYS A O 1
ATOM 1584 N N . SER A 1 197 ? 14.769 11.823 -1.587 1.00 90.38 197 SER A N 1
ATOM 1585 C CA . SER A 1 197 ? 14.253 12.998 -2.316 1.00 90.38 197 SER A CA 1
ATOM 1586 C C . SER A 1 197 ? 12.975 12.728 -3.121 1.00 90.38 197 SER A C 1
ATOM 1588 O O . SER A 1 197 ? 12.356 13.663 -3.624 1.00 90.38 197 SER A O 1
ATOM 1590 N N . PHE A 1 198 ? 12.590 11.461 -3.252 1.00 92.19 198 PHE A N 1
ATOM 1591 C CA . PHE A 1 198 ? 11.445 10.979 -4.023 1.00 92.19 198 PHE A CA 1
ATOM 1592 C C . PHE A 1 198 ? 10.305 10.469 -3.128 1.00 92.19 198 PHE A C 1
ATOM 1594 O O . PHE A 1 198 ? 9.194 10.228 -3.604 1.00 92.19 198 PHE A O 1
ATOM 1601 N N . ASP A 1 199 ? 10.564 10.312 -1.833 1.00 92.19 199 ASP A N 1
ATOM 1602 C CA . ASP A 1 199 ? 9.609 9.868 -0.831 1.00 92.19 199 ASP A CA 1
ATOM 1603 C C . ASP A 1 199 ? 8.808 11.050 -0.273 1.00 92.19 199 ASP A C 1
ATOM 1605 O O . ASP A 1 199 ? 9.232 11.748 0.646 1.00 92.19 199 ASP A O 1
ATOM 1609 N N . ASN A 1 200 ? 7.602 11.237 -0.805 1.00 88.25 200 ASN A N 1
ATOM 1610 C CA . ASN A 1 200 ? 6.655 12.240 -0.315 1.00 88.25 200 ASN A CA 1
ATOM 1611 C C . ASN A 1 200 ? 5.760 11.729 0.833 1.00 88.25 200 ASN A C 1
ATOM 1613 O O . ASN A 1 200 ? 4.879 12.464 1.279 1.00 88.25 200 ASN A O 1
ATOM 1617 N N . LEU A 1 201 ? 5.935 10.478 1.279 1.00 89.69 201 LEU A N 1
ATOM 1618 C CA . LEU A 1 201 ? 5.163 9.888 2.373 1.00 89.69 201 LEU A CA 1
ATOM 1619 C C . LEU A 1 201 ? 5.876 10.074 3.715 1.00 89.69 201 LEU A C 1
ATOM 1621 O O . LEU A 1 201 ? 5.278 10.585 4.662 1.00 89.69 201 LEU A O 1
ATOM 1625 N N . PHE A 1 202 ? 7.150 9.685 3.793 1.00 91.62 202 PHE A N 1
ATOM 1626 C CA . PHE A 1 202 ? 7.945 9.762 5.021 1.00 91.62 202 PHE A CA 1
ATOM 1627 C C . PHE A 1 202 ? 9.215 10.600 4.889 1.00 91.62 202 PHE A C 1
ATOM 1629 O O . PHE A 1 202 ? 9.960 10.710 5.862 1.00 91.62 202 PHE A O 1
ATOM 1636 N N . PHE A 1 203 ? 9.447 11.244 3.741 1.00 90.12 203 PHE A N 1
ATOM 1637 C CA . PHE A 1 203 ? 10.601 12.121 3.513 1.00 90.12 203 PHE A CA 1
ATOM 1638 C C . PHE A 1 203 ? 11.950 11.422 3.781 1.00 90.12 203 PHE A C 1
ATOM 1640 O O . PHE A 1 203 ? 12.909 12.040 4.249 1.00 90.12 203 PHE A O 1
ATOM 1647 N N . GLY A 1 204 ? 12.013 10.115 3.497 1.00 90.94 204 GLY A N 1
ATOM 1648 C CA . GLY A 1 204 ? 13.185 9.263 3.698 1.00 90.94 204 GLY A CA 1
ATOM 1649 C C . GLY A 1 204 ? 13.400 8.785 5.135 1.00 90.94 204 GLY A C 1
ATOM 1650 O O . GLY A 1 204 ? 14.474 8.272 5.438 1.00 90.94 204 GLY A O 1
ATOM 1651 N N . ASP A 1 205 ? 12.419 8.948 6.026 1.00 92.88 205 ASP A N 1
ATOM 1652 C CA . ASP A 1 205 ? 12.465 8.391 7.379 1.00 92.88 205 ASP A CA 1
ATOM 1653 C C . ASP A 1 205 ? 12.242 6.868 7.339 1.00 92.88 205 ASP A C 1
ATOM 1655 O O . ASP A 1 205 ? 11.116 6.364 7.278 1.00 92.88 205 ASP A O 1
ATOM 1659 N N . LEU A 1 206 ? 13.347 6.123 7.362 1.00 95.25 206 LEU A N 1
ATOM 1660 C CA . LEU A 1 206 ? 13.351 4.662 7.303 1.00 95.25 206 LEU A CA 1
ATOM 1661 C C . LEU A 1 206 ? 12.729 4.009 8.547 1.00 95.25 206 LEU A C 1
ATOM 1663 O O . LEU A 1 206 ? 12.121 2.945 8.435 1.00 95.25 206 LEU A O 1
ATOM 1667 N N . VAL A 1 207 ? 12.781 4.658 9.716 1.00 94.25 207 VAL A N 1
ATOM 1668 C CA . VAL A 1 207 ? 12.105 4.150 10.922 1.00 94.25 207 VAL A CA 1
ATOM 1669 C C . VAL A 1 207 ? 10.593 4.157 10.708 1.00 94.25 207 VAL A C 1
ATOM 1671 O O . VAL A 1 207 ? 9.901 3.202 11.069 1.00 94.25 207 VAL A O 1
ATOM 1674 N N . LYS A 1 208 ? 10.060 5.199 10.062 1.00 93.56 208 LYS A N 1
ATOM 1675 C CA . LYS A 1 208 ? 8.642 5.248 9.684 1.00 93.56 208 LYS A CA 1
ATOM 1676 C C . LYS A 1 208 ? 8.270 4.205 8.638 1.00 93.56 208 LYS A C 1
ATOM 1678 O O . LYS A 1 208 ? 7.195 3.620 8.753 1.00 93.56 208 LYS A O 1
ATOM 1683 N N . TRP A 1 209 ? 9.143 3.910 7.675 1.00 96.81 209 TRP A N 1
ATOM 1684 C CA . TRP A 1 209 ? 8.925 2.803 6.737 1.00 96.81 209 TRP A CA 1
ATOM 1685 C C . TRP A 1 209 ? 8.859 1.447 7.447 1.00 96.81 209 TRP A C 1
ATOM 1687 O O . TRP A 1 209 ? 7.936 0.670 7.198 1.00 96.81 209 TRP A O 1
ATOM 1697 N N . GLN A 1 210 ? 9.757 1.195 8.401 1.00 96.56 210 GLN A N 1
ATOM 1698 C CA . GLN A 1 210 ? 9.732 -0.024 9.209 1.00 96.56 210 GLN A CA 1
ATOM 1699 C C . GLN A 1 210 ? 8.451 -0.124 10.053 1.00 96.56 210 GLN A C 1
ATOM 1701 O O . GLN A 1 210 ? 7.784 -1.164 10.063 1.00 96.56 210 GLN A O 1
ATOM 1706 N N . LYS A 1 211 ? 8.042 0.982 10.695 1.00 94.75 211 LYS A N 1
ATOM 1707 C CA . LYS A 1 211 ? 6.753 1.081 11.399 1.00 94.75 211 LYS A CA 1
ATOM 1708 C C . LYS A 1 211 ? 5.578 0.814 10.471 1.00 94.75 211 LYS A C 1
ATOM 1710 O O . LYS A 1 211 ? 4.628 0.137 10.870 1.00 94.75 211 LYS A O 1
ATOM 1715 N N . PHE A 1 212 ? 5.623 1.326 9.242 1.00 96.56 212 PHE A N 1
ATOM 1716 C CA . PHE A 1 212 ? 4.555 1.136 8.270 1.00 96.56 212 PHE A CA 1
ATOM 1717 C C . PHE A 1 212 ? 4.406 -0.336 7.892 1.00 96.56 212 PHE A C 1
ATOM 1719 O O . PHE A 1 212 ? 3.290 -0.852 7.938 1.00 96.56 212 PHE A O 1
ATOM 1726 N N . ALA A 1 213 ? 5.518 -1.025 7.625 1.00 98.44 213 ALA A N 1
ATOM 1727 C CA . ALA A 1 213 ? 5.526 -2.448 7.306 1.00 98.44 213 ALA A CA 1
ATOM 1728 C C . ALA A 1 213 ? 4.848 -3.288 8.400 1.00 98.44 213 ALA A C 1
ATOM 1730 O O . ALA A 1 213 ? 3.879 -3.999 8.130 1.00 98.44 213 ALA A O 1
ATOM 1731 N N . ASN A 1 214 ? 5.279 -3.140 9.657 1.00 97.62 214 ASN A N 1
ATOM 1732 C CA . ASN A 1 214 ? 4.693 -3.881 10.779 1.00 97.62 214 ASN A CA 1
ATOM 1733 C C . ASN A 1 214 ? 3.238 -3.474 11.062 1.00 97.62 214 ASN A C 1
ATOM 1735 O O . ASN A 1 214 ? 2.406 -4.320 11.385 1.00 97.62 214 ASN A O 1
ATOM 1739 N N . SER A 1 215 ? 2.887 -2.197 10.884 1.00 96.12 215 SER A N 1
ATOM 1740 C CA . SER A 1 215 ? 1.500 -1.738 11.049 1.00 96.12 215 SER A CA 1
ATOM 1741 C C . SER A 1 215 ? 0.566 -2.355 10.001 1.00 96.12 215 SER A C 1
ATOM 1743 O O . SER A 1 215 ? -0.577 -2.693 10.313 1.00 96.12 215 SER A O 1
ATOM 1745 N N . LEU A 1 216 ? 1.040 -2.531 8.761 1.00 97.94 216 LEU A N 1
ATOM 1746 C CA . LEU A 1 216 ? 0.300 -3.248 7.722 1.00 97.9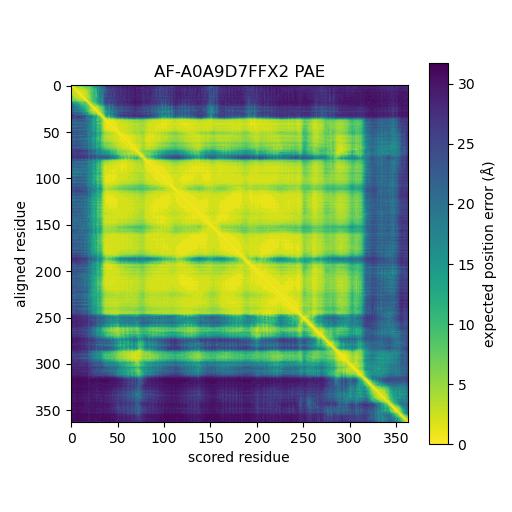4 216 LEU A CA 1
ATOM 1747 C C . LEU A 1 216 ? 0.194 -4.740 8.051 1.00 97.94 216 LEU A C 1
ATOM 1749 O O . LEU A 1 216 ? -0.909 -5.276 7.968 1.00 97.94 216 LEU A O 1
ATOM 1753 N N . ARG A 1 217 ? 1.282 -5.384 8.503 1.00 98.31 217 ARG A N 1
ATOM 1754 C CA . ARG A 1 217 ? 1.249 -6.784 8.971 1.00 98.31 217 ARG A CA 1
ATOM 1755 C C . ARG A 1 217 ? 0.166 -6.988 10.034 1.00 98.31 217 ARG A C 1
ATOM 1757 O O . ARG A 1 217 ? -0.681 -7.858 9.859 1.00 98.31 217 ARG A O 1
ATOM 1764 N N . LEU A 1 218 ? 0.113 -6.139 11.067 1.00 96.56 218 LEU A N 1
ATOM 1765 C CA . LEU A 1 218 ? -0.941 -6.196 12.091 1.00 96.56 218 LEU A CA 1
ATOM 1766 C C . LEU A 1 218 ? -2.343 -5.992 11.509 1.00 96.56 218 LEU A C 1
ATOM 1768 O O . LEU A 1 218 ? -3.247 -6.781 11.779 1.00 96.56 218 LEU A O 1
ATOM 1772 N N . ARG A 1 219 ? -2.544 -4.940 10.702 1.00 96.56 219 ARG A N 1
ATOM 1773 C CA . ARG A 1 219 ? -3.852 -4.640 10.100 1.00 96.56 219 ARG A CA 1
ATOM 1774 C C . ARG A 1 219 ? -4.384 -5.830 9.303 1.00 96.56 219 ARG A C 1
ATOM 1776 O O . ARG A 1 219 ? -5.556 -6.180 9.442 1.00 96.56 219 ARG A O 1
ATOM 1783 N N . TYR A 1 220 ? -3.539 -6.424 8.466 1.00 98.25 220 TYR A N 1
ATOM 1784 C CA . TYR A 1 220 ? -3.946 -7.490 7.559 1.00 98.25 220 TYR A CA 1
ATOM 1785 C C . TYR A 1 220 ? -4.020 -8.858 8.236 1.00 98.25 220 TYR A C 1
ATOM 1787 O O . TYR A 1 220 ? -4.918 -9.626 7.899 1.00 98.25 220 TYR A O 1
ATOM 1795 N N . ALA A 1 221 ? -3.215 -9.107 9.275 1.00 97.69 221 ALA A N 1
ATOM 1796 C CA . ALA A 1 221 ? -3.420 -10.235 10.183 1.00 97.69 221 ALA A CA 1
ATOM 1797 C C . ALA A 1 221 ? -4.814 -10.186 10.826 1.00 97.69 221 ALA A C 1
ATOM 1799 O O . ALA A 1 221 ? -5.568 -11.156 10.752 1.00 97.69 221 ALA A O 1
ATOM 1800 N N . MET A 1 222 ? -5.215 -9.028 11.359 1.00 97.19 222 MET A N 1
ATOM 1801 C CA . MET A 1 222 ? -6.551 -8.867 11.942 1.00 97.19 222 MET A CA 1
ATOM 1802 C C . MET A 1 222 ? -7.671 -8.972 10.905 1.00 97.19 222 MET A C 1
ATOM 1804 O O . MET A 1 222 ? -8.729 -9.520 11.207 1.00 97.19 222 MET A O 1
ATOM 1808 N N . ARG A 1 223 ? -7.457 -8.492 9.673 1.00 96.81 223 ARG A N 1
ATOM 1809 C CA . ARG A 1 223 ? -8.440 -8.630 8.587 1.00 96.81 223 ARG A CA 1
ATOM 1810 C C . ARG A 1 223 ? -8.691 -10.095 8.215 1.00 96.81 223 ARG A C 1
ATOM 1812 O O . ARG A 1 223 ? -9.840 -10.453 7.970 1.00 96.81 223 ARG A O 1
ATOM 1819 N N . MET A 1 224 ? -7.657 -10.939 8.215 1.00 96.00 224 MET A N 1
ATOM 1820 C CA . MET A 1 224 ? -7.775 -12.354 7.834 1.00 96.00 224 MET A CA 1
ATOM 1821 C C . MET A 1 224 ? -8.035 -13.319 9.002 1.00 96.00 224 MET A C 1
ATOM 1823 O O . MET A 1 224 ? -8.217 -14.510 8.758 1.00 96.00 224 MET A O 1
ATOM 1827 N N . VAL A 1 225 ? -8.092 -12.844 10.253 1.00 97.12 225 VAL A N 1
ATOM 1828 C CA . VAL A 1 225 ? -8.110 -13.689 11.469 1.00 97.12 225 VAL A CA 1
AT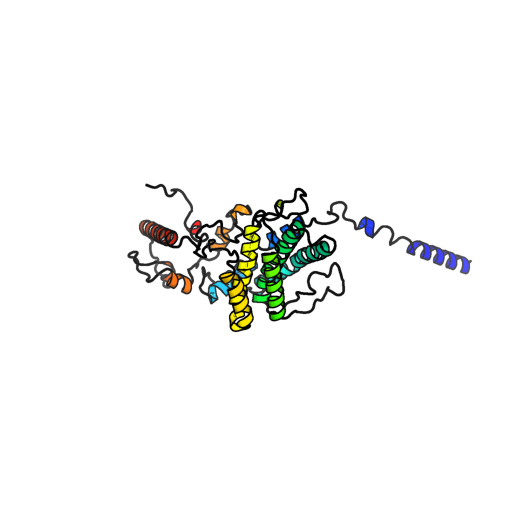OM 1829 C C . VAL A 1 225 ? -9.195 -14.771 11.475 1.00 97.12 225 VAL A C 1
ATOM 1831 O O . VAL A 1 225 ? -8.964 -15.881 11.939 1.00 97.12 225 VAL A O 1
ATOM 1834 N N . ASN A 1 226 ? -10.371 -14.488 10.909 1.00 96.88 226 ASN A N 1
ATOM 1835 C CA . ASN A 1 226 ? -11.474 -15.453 10.863 1.00 96.88 226 ASN A CA 1
ATOM 1836 C C . ASN A 1 226 ? -11.256 -16.578 9.837 1.00 96.88 226 ASN A C 1
ATOM 1838 O O . ASN A 1 226 ? -11.936 -17.600 9.900 1.00 96.88 226 ASN A O 1
ATOM 1842 N N . LYS A 1 227 ? -10.369 -16.374 8.859 1.00 96.69 227 LYS A N 1
ATOM 1843 C CA . LYS A 1 227 ? -10.046 -17.340 7.801 1.00 96.69 227 LYS A CA 1
ATOM 1844 C C . LYS A 1 227 ? -8.742 -18.077 8.082 1.00 96.69 227 LYS A C 1
ATOM 1846 O O . LYS A 1 227 ? -8.686 -19.279 7.868 1.00 96.69 227 LYS A O 1
ATOM 1851 N N . GLU A 1 228 ? -7.743 -17.369 8.600 1.00 96.94 228 GLU A N 1
ATOM 1852 C CA . GLU A 1 228 ? -6.392 -17.875 8.857 1.00 96.94 228 GLU A CA 1
ATOM 1853 C C . GLU A 1 228 ? -5.942 -17.539 10.294 1.00 96.94 228 GLU A C 1
ATOM 1855 O O . GLU A 1 228 ? -5.004 -16.762 10.493 1.00 96.94 228 GLU A O 1
ATOM 1860 N N . PRO A 1 229 ? -6.613 -18.083 11.331 1.00 97.44 229 PRO A N 1
ATOM 1861 C CA . PRO A 1 229 ? -6.382 -17.680 12.720 1.00 97.44 229 PRO A CA 1
ATOM 1862 C C . PRO A 1 229 ? -4.968 -17.998 13.217 1.00 97.44 229 PRO A C 1
ATOM 1864 O O . PRO A 1 229 ? -4.410 -17.218 13.982 1.00 97.44 229 PRO A O 1
ATOM 1867 N N . LEU A 1 230 ? -4.373 -19.113 12.772 1.00 98.00 230 LEU A N 1
ATOM 1868 C CA . LEU A 1 230 ? -3.022 -19.511 13.183 1.00 98.00 230 LEU A CA 1
ATOM 1869 C C . LEU A 1 230 ? -1.961 -18.552 12.634 1.00 98.00 230 LEU A C 1
ATOM 1871 O O . LEU A 1 230 ? -1.124 -18.071 13.392 1.00 98.00 230 LEU A O 1
ATOM 1875 N N . LEU A 1 231 ? -2.029 -18.234 11.337 1.00 97.50 231 LEU A N 1
ATOM 1876 C CA . LEU A 1 231 ? -1.100 -17.296 10.706 1.00 97.50 231 LEU A CA 1
ATOM 1877 C C . LEU A 1 231 ? -1.298 -15.867 11.232 1.00 97.50 231 LEU A C 1
ATOM 1879 O O . LEU A 1 231 ? -0.330 -15.151 11.479 1.00 97.50 231 LEU A O 1
ATOM 1883 N N . ALA A 1 232 ? -2.548 -15.441 11.431 1.00 97.94 232 ALA A N 1
ATOM 1884 C CA . ALA A 1 232 ? -2.834 -14.146 12.040 1.00 97.94 232 ALA A CA 1
ATOM 1885 C C . ALA A 1 232 ? -2.265 -14.063 13.466 1.00 97.94 232 ALA A C 1
ATOM 1887 O O . ALA A 1 232 ? -1.613 -13.076 13.806 1.00 97.94 232 ALA A O 1
ATOM 1888 N N . GLY A 1 233 ? -2.463 -15.114 14.269 1.00 97.69 233 GLY A N 1
ATOM 1889 C CA . GLY A 1 233 ? -1.924 -15.228 15.622 1.00 97.69 233 GLY A CA 1
ATOM 1890 C C . GLY A 1 233 ? -0.402 -15.121 15.655 1.00 97.69 233 GLY A C 1
ATOM 1891 O O . GLY A 1 233 ? 0.121 -14.290 16.391 1.00 97.69 233 GLY A O 1
ATOM 1892 N N . SER A 1 234 ? 0.307 -15.861 14.796 1.00 98.38 234 SER A N 1
ATOM 1893 C CA . SER A 1 234 ? 1.775 -15.826 14.764 1.00 98.38 234 SER A CA 1
ATOM 1894 C C . SER A 1 234 ? 2.336 -14.453 14.383 1.00 98.38 234 SER A C 1
ATOM 1896 O O . SER A 1 234 ? 3.360 -14.041 14.919 1.00 98.38 234 SER A O 1
ATOM 1898 N N . ILE A 1 235 ? 1.671 -13.717 13.484 1.00 97.94 235 ILE A N 1
ATOM 1899 C CA . ILE A 1 235 ? 2.084 -12.351 13.111 1.00 97.94 235 ILE A CA 1
ATOM 1900 C C . ILE A 1 235 ? 1.895 -11.386 14.285 1.00 97.94 235 ILE A C 1
ATOM 1902 O O . ILE A 1 235 ? 2.759 -10.550 14.551 1.00 97.94 235 ILE A O 1
ATOM 1906 N N . VAL A 1 236 ? 0.763 -11.485 14.986 1.00 95.81 236 VAL A N 1
ATOM 1907 C CA . VAL A 1 236 ? 0.484 -10.651 16.162 1.00 95.81 236 VAL A CA 1
ATOM 1908 C C . VAL A 1 236 ? 1.481 -10.955 17.281 1.00 95.81 236 VAL A C 1
ATOM 1910 O O . VAL A 1 236 ? 2.024 -10.024 17.873 1.00 95.81 236 VAL A O 1
ATOM 1913 N N . GLU A 1 237 ? 1.762 -12.233 17.538 1.00 96.06 237 GLU A N 1
ATOM 1914 C CA . GLU A 1 237 ? 2.761 -12.666 18.517 1.00 96.06 237 GLU A CA 1
ATOM 1915 C C . GLU A 1 237 ? 4.163 -12.166 18.167 1.00 96.06 237 GLU A C 1
ATOM 1917 O O . GLU A 1 237 ? 4.804 -11.574 19.030 1.00 96.06 237 GLU A O 1
ATOM 1922 N N . ASP A 1 238 ? 4.621 -12.318 16.918 1.00 95.81 238 ASP A N 1
ATOM 1923 C CA . ASP A 1 238 ? 5.919 -11.784 16.477 1.00 95.81 238 ASP A CA 1
ATOM 1924 C C . ASP A 1 238 ? 6.022 -10.281 16.758 1.00 95.81 238 ASP A C 1
ATOM 1926 O O . ASP A 1 238 ? 6.989 -9.815 17.357 1.00 95.81 238 ASP A O 1
ATOM 1930 N N . ILE A 1 239 ? 5.005 -9.511 16.374 1.00 93.44 239 ILE A N 1
ATOM 1931 C CA . ILE A 1 239 ? 5.059 -8.054 16.496 1.00 93.44 239 ILE A CA 1
ATOM 1932 C C . ILE A 1 239 ? 5.019 -7.607 17.958 1.00 93.44 239 ILE A C 1
ATOM 1934 O O . ILE A 1 239 ? 5.804 -6.741 18.349 1.00 93.44 239 ILE A O 1
ATOM 1938 N N . ILE A 1 240 ? 4.139 -8.196 18.771 1.00 89.88 240 ILE A N 1
ATOM 1939 C CA . ILE A 1 240 ? 3.964 -7.802 20.173 1.00 89.88 240 ILE A CA 1
ATOM 1940 C C . ILE A 1 240 ? 5.118 -8.314 21.040 1.00 89.88 240 ILE A C 1
ATOM 1942 O O . ILE A 1 240 ? 5.689 -7.538 21.803 1.00 89.88 240 ILE A O 1
ATOM 1946 N N . LEU A 1 241 ? 5.479 -9.596 20.938 1.00 91.06 241 LEU A N 1
ATOM 1947 C CA . LEU A 1 241 ? 6.469 -10.216 21.826 1.00 91.06 241 LEU A CA 1
ATOM 1948 C C . LEU A 1 241 ? 7.902 -9.793 21.494 1.00 91.06 241 LEU A C 1
ATOM 1950 O O . LEU A 1 241 ? 8.730 -9.713 22.399 1.00 91.06 241 LEU A O 1
ATOM 1954 N N . ASN A 1 242 ? 8.190 -9.478 20.226 1.00 91.31 242 ASN A N 1
ATOM 1955 C CA . ASN A 1 242 ? 9.501 -8.972 19.815 1.00 91.31 242 ASN A CA 1
ATOM 1956 C C . ASN A 1 242 ? 9.569 -7.438 19.775 1.00 91.31 242 ASN A C 1
ATOM 1958 O O . ASN A 1 242 ? 10.534 -6.897 19.236 1.00 91.31 242 ASN A O 1
ATOM 1962 N N . PHE A 1 243 ? 8.561 -6.738 20.317 1.00 89.25 243 PHE A N 1
ATOM 1963 C CA . PHE A 1 243 ? 8.499 -5.271 20.385 1.00 89.25 243 PHE A CA 1
ATOM 1964 C C . PHE A 1 243 ? 8.801 -4.595 19.037 1.00 89.25 243 PHE A C 1
ATOM 1966 O O . PHE A 1 243 ? 9.511 -3.589 18.962 1.00 89.25 243 PHE A O 1
ATOM 1973 N N . LYS A 1 244 ? 8.289 -5.170 17.940 1.00 91.25 244 LYS A N 1
ATOM 1974 C CA . LYS A 1 244 ? 8.530 -4.638 16.596 1.00 91.25 244 LYS A CA 1
ATOM 1975 C C . LYS A 1 244 ? 7.878 -3.251 16.490 1.00 91.25 244 LYS A C 1
ATOM 1977 O O . LYS A 1 244 ? 6.731 -3.081 16.910 1.00 91.25 244 LYS A O 1
ATOM 1982 N N . PRO A 1 245 ? 8.563 -2.248 15.915 1.00 90.69 245 PRO A N 1
ATOM 1983 C CA . PRO A 1 245 ? 8.046 -0.887 15.893 1.00 90.69 245 PRO A CA 1
ATOM 1984 C C . PRO A 1 245 ? 6.804 -0.802 14.999 1.00 90.69 245 PRO A C 1
ATOM 1986 O O . PRO A 1 245 ? 6.829 -1.275 13.862 1.00 90.69 245 PRO A O 1
ATOM 1989 N N . VAL A 1 246 ? 5.736 -0.171 15.495 1.00 90.75 246 VAL A N 1
ATOM 1990 C CA . VAL A 1 246 ? 4.485 0.124 14.768 1.00 90.75 246 VAL A CA 1
ATOM 1991 C C . VAL A 1 246 ? 4.051 1.570 15.025 1.00 90.75 246 VAL A C 1
ATOM 1993 O O . VAL A 1 246 ? 4.556 2.226 15.935 1.00 90.75 246 VAL A O 1
ATOM 1996 N N . PHE A 1 247 ? 3.141 2.103 14.208 1.00 88.06 247 PHE A N 1
ATOM 1997 C CA . PHE A 1 247 ? 2.583 3.440 14.430 1.00 88.06 247 PHE A CA 1
ATOM 1998 C C . PHE A 1 247 ? 1.590 3.469 15.592 1.00 88.06 247 PHE A C 1
ATOM 2000 O O . PHE A 1 247 ? 0.921 2.479 15.882 1.00 88.06 247 PHE A O 1
ATOM 2007 N N . GLY A 1 248 ? 1.448 4.642 16.213 1.00 75.75 248 GLY A N 1
ATOM 2008 C CA . GLY A 1 248 ? 0.449 4.881 17.256 1.00 75.75 248 GLY A CA 1
ATOM 2009 C C . GLY A 1 248 ? 0.790 4.284 18.620 1.00 75.75 248 GLY A C 1
ATOM 2010 O O . GLY A 1 248 ? 0.006 4.460 19.549 1.00 75.75 248 GLY A O 1
ATOM 2011 N N . VAL A 1 249 ? 1.952 3.644 18.772 1.00 72.00 249 VAL A N 1
ATOM 2012 C CA . VAL A 1 249 ? 2.479 3.199 20.067 1.00 72.00 249 VAL A CA 1
ATOM 2013 C C . VAL A 1 249 ? 3.917 3.676 20.262 1.00 72.00 249 VAL A C 1
ATOM 2015 O O . VAL A 1 249 ? 4.679 3.795 19.303 1.00 72.00 249 VAL A O 1
ATOM 2018 N N . ASN A 1 250 ? 4.286 4.004 21.498 1.00 68.81 250 ASN A N 1
ATOM 2019 C CA . ASN A 1 250 ? 5.679 4.258 21.860 1.00 68.81 250 ASN A CA 1
ATOM 2020 C C . ASN A 1 250 ? 6.449 2.936 22.057 1.00 68.81 250 ASN A C 1
ATOM 2022 O O . ASN A 1 250 ? 5.878 1.850 21.968 1.00 68.81 250 ASN A O 1
ATOM 2026 N N . GLU A 1 251 ? 7.747 3.030 22.350 1.00 62.94 251 GLU A N 1
ATOM 2027 C CA . GLU A 1 251 ? 8.635 1.879 22.600 1.00 62.94 251 GLU A CA 1
ATOM 2028 C C . GLU A 1 251 ? 8.197 0.980 23.775 1.00 62.94 251 GLU A C 1
ATOM 2030 O O . GLU A 1 251 ? 8.652 -0.153 23.891 1.00 62.94 251 GLU A O 1
ATOM 2035 N N . PHE A 1 252 ? 7.264 1.455 24.607 1.00 62.84 252 PHE A N 1
ATOM 2036 C CA . PHE A 1 252 ? 6.665 0.722 25.725 1.00 62.84 252 PHE A CA 1
ATOM 2037 C C . PHE A 1 252 ? 5.257 0.183 25.410 1.00 62.84 252 PHE A C 1
ATOM 2039 O O . PHE A 1 252 ? 4.562 -0.280 26.314 1.00 62.84 252 PHE A O 1
ATOM 2046 N N . GLY A 1 253 ? 4.799 0.274 24.156 1.00 60.69 253 GLY A N 1
ATOM 2047 C CA . GLY A 1 253 ? 3.478 -0.197 23.726 1.00 60.69 253 GLY A CA 1
ATOM 2048 C C . GLY A 1 253 ? 2.305 0.696 24.150 1.00 60.69 253 GLY A C 1
ATOM 2049 O O . GLY A 1 253 ? 1.151 0.287 24.034 1.00 60.69 253 GLY A O 1
ATOM 2050 N N . GLN A 1 254 ? 2.561 1.910 24.643 1.00 62.78 254 GLN A N 1
ATOM 2051 C CA . GLN A 1 254 ? 1.511 2.850 25.050 1.00 62.78 254 GLN A CA 1
ATOM 2052 C C . GLN A 1 254 ? 1.067 3.713 23.871 1.00 62.78 254 GLN A C 1
ATOM 2054 O O . GLN A 1 254 ? 1.902 4.122 23.064 1.00 62.78 254 GLN A O 1
ATOM 2059 N N . LEU A 1 255 ? -0.229 4.042 23.806 1.00 66.75 255 LEU A N 1
ATOM 2060 C CA . LEU A 1 255 ? -0.792 4.904 22.764 1.00 66.75 255 LEU A CA 1
ATOM 2061 C C . LEU A 1 255 ? -0.035 6.237 22.676 1.00 66.75 255 LEU A C 1
ATOM 2063 O O . LEU A 1 255 ? 0.059 6.981 23.651 1.00 66.75 255 LEU A O 1
ATOM 2067 N N . ASN A 1 256 ? 0.484 6.537 21.489 1.00 67.50 256 ASN A N 1
ATOM 2068 C CA . ASN A 1 256 ? 1.226 7.756 21.209 1.00 67.50 256 ASN A CA 1
ATOM 2069 C C . ASN A 1 256 ? 0.323 8.749 20.469 1.00 67.50 256 ASN A C 1
ATOM 2071 O O . ASN A 1 256 ? -0.119 8.481 19.353 1.00 67.50 256 ASN A O 1
ATOM 2075 N N . SER A 1 257 ? 0.052 9.897 21.092 1.00 63.81 257 SER A N 1
ATOM 2076 C CA . SER A 1 257 ? -0.807 10.947 20.537 1.00 63.81 257 SER A CA 1
ATOM 2077 C C . SER A 1 257 ? -0.092 11.907 19.581 1.00 63.81 257 SER A C 1
ATOM 2079 O O . SER A 1 257 ? -0.703 12.863 19.104 1.00 63.81 257 SER A O 1
ATOM 2081 N N . ASN A 1 258 ? 1.190 11.678 19.281 1.00 69.12 258 ASN A N 1
ATOM 2082 C CA . ASN A 1 258 ? 1.957 12.528 18.382 1.00 69.12 258 ASN A CA 1
ATOM 2083 C C . ASN A 1 258 ? 1.443 12.402 16.929 1.00 69.12 258 ASN A C 1
ATOM 2085 O O . ASN A 1 258 ? 1.572 11.337 16.327 1.00 69.12 258 ASN A O 1
ATOM 2089 N N . PRO A 1 259 ? 0.940 13.480 16.300 1.00 57.84 259 PRO A N 1
ATOM 2090 C CA . PRO A 1 259 ? 0.458 13.436 14.915 1.00 57.84 259 PRO A CA 1
ATOM 2091 C C . PRO A 1 259 ? 1.566 13.148 13.884 1.00 57.84 259 PRO A C 1
ATOM 2093 O O . PRO A 1 259 ? 1.268 12.781 12.745 1.00 57.84 259 PRO A O 1
ATOM 2096 N N . ASN A 1 260 ? 2.842 13.288 14.271 1.00 65.00 260 ASN A N 1
ATOM 2097 C CA . ASN A 1 260 ? 3.990 12.899 13.449 1.00 65.00 260 ASN A CA 1
ATOM 2098 C C . ASN A 1 260 ? 4.253 11.380 13.458 1.00 65.00 260 ASN A C 1
ATOM 2100 O O . ASN A 1 260 ? 5.065 10.906 12.661 1.00 65.00 260 ASN A O 1
ATOM 2104 N N . GLU A 1 261 ? 3.556 10.623 14.310 1.00 76.31 261 GLU A N 1
ATOM 2105 C CA . GLU A 1 261 ? 3.566 9.156 14.398 1.00 76.31 261 GLU A CA 1
ATOM 2106 C C . GLU A 1 261 ? 2.377 8.566 13.629 1.00 76.31 261 GLU A C 1
ATOM 2108 O O . GLU A 1 261 ? 1.558 7.812 14.154 1.00 76.31 261 GLU A O 1
ATOM 2113 N N . SER A 1 262 ? 2.239 8.947 12.359 1.00 75.50 262 SER A N 1
ATOM 2114 C CA . SER A 1 262 ? 1.164 8.474 11.486 1.00 75.50 262 SER A CA 1
ATOM 2115 C C . SER A 1 262 ? 1.637 8.292 10.046 1.00 75.50 262 SER A C 1
ATOM 2117 O O . SER A 1 262 ? 2.466 9.051 9.547 1.00 75.50 262 SER A O 1
ATOM 2119 N N . ALA A 1 263 ? 1.054 7.307 9.360 1.00 83.25 263 ALA A N 1
ATOM 2120 C CA . ALA A 1 263 ? 1.233 7.063 7.930 1.00 83.25 263 ALA A CA 1
ATOM 2121 C C . ALA A 1 263 ? 0.202 7.845 7.104 1.00 83.25 263 ALA A C 1
ATOM 2123 O O . ALA A 1 263 ? -0.755 7.266 6.588 1.00 83.25 263 ALA A O 1
ATOM 2124 N N . LEU A 1 264 ? 0.355 9.171 7.035 1.00 77.31 264 LEU A N 1
ATOM 2125 C CA . LEU A 1 264 ? -0.591 10.060 6.357 1.00 77.31 264 LEU A CA 1
ATOM 2126 C C . LEU A 1 264 ? 0.092 10.929 5.306 1.00 77.31 264 LEU A C 1
ATOM 2128 O O . LEU A 1 264 ? 1.077 11.606 5.580 1.00 77.31 264 LEU A O 1
ATOM 2132 N N . LEU A 1 265 ? -0.524 10.983 4.126 1.00 75.50 265 LEU A N 1
ATOM 2133 C CA . LEU A 1 265 ? -0.259 12.015 3.134 1.00 75.50 265 LEU A CA 1
ATOM 2134 C C . LEU A 1 265 ? -1.079 13.255 3.491 1.00 75.50 265 LEU A C 1
ATOM 2136 O O . LEU A 1 265 ? -2.272 13.332 3.183 1.00 75.50 265 LEU A O 1
ATOM 2140 N N . TYR A 1 266 ? -0.463 14.225 4.166 1.00 71.25 266 TYR A N 1
ATOM 2141 C CA . TYR A 1 266 ? -1.181 15.436 4.537 1.00 71.25 266 TYR A CA 1
ATOM 2142 C C . TYR A 1 266 ? -1.389 16.348 3.318 1.00 71.25 266 TYR A C 1
ATOM 2144 O O . TYR A 1 266 ? -0.421 16.697 2.638 1.00 71.25 266 TYR A O 1
ATOM 2152 N N . PRO A 1 267 ? -2.624 16.826 3.059 1.00 68.88 267 PRO A N 1
ATOM 2153 C CA . PRO A 1 267 ? -2.904 17.692 1.914 1.00 68.88 267 PRO A CA 1
ATOM 2154 C C . PRO A 1 267 ? -1.985 18.920 1.833 1.00 68.88 267 PRO A C 1
ATOM 2156 O O . PRO A 1 267 ? -1.486 19.239 0.757 1.00 68.88 267 PRO A O 1
ATOM 2159 N N . TYR A 1 268 ? -1.697 19.577 2.962 1.00 67.44 268 TYR A N 1
ATOM 2160 C CA . TYR A 1 268 ? -0.831 20.761 2.973 1.00 67.44 268 TYR A CA 1
ATOM 2161 C C . TYR A 1 268 ? 0.620 20.446 2.566 1.00 67.44 268 TYR A C 1
ATOM 2163 O O . TYR A 1 268 ? 1.254 21.280 1.926 1.00 67.44 268 TYR A O 1
ATOM 2171 N N . GLN A 1 269 ? 1.131 19.249 2.885 1.00 68.88 269 GLN A N 1
ATOM 2172 C CA . GLN A 1 269 ? 2.472 18.805 2.479 1.00 68.88 269 GLN A CA 1
ATOM 2173 C C . GLN A 1 269 ? 2.535 18.518 0.978 1.00 68.88 269 GLN A C 1
ATOM 2175 O O . GLN A 1 269 ? 3.558 18.746 0.345 1.00 68.88 269 GLN A O 1
ATOM 2180 N N . LEU A 1 270 ? 1.415 18.081 0.400 1.00 68.31 270 LEU A N 1
ATOM 2181 C CA . LEU A 1 270 ? 1.264 17.840 -1.034 1.00 68.31 270 LEU A CA 1
ATOM 2182 C C . LEU A 1 270 ? 0.892 19.102 -1.831 1.00 68.31 270 LEU A C 1
ATOM 2184 O O . LEU A 1 270 ? 0.526 19.006 -3.001 1.00 68.31 270 LEU A O 1
ATOM 2188 N N . GLY A 1 271 ? 0.919 20.284 -1.206 1.00 67.25 271 GLY A N 1
ATOM 2189 C CA . GLY A 1 271 ? 0.557 21.543 -1.857 1.00 67.25 271 GLY A CA 1
ATOM 2190 C C . GLY A 1 271 ? -0.930 21.671 -2.202 1.00 67.25 271 GLY A C 1
ATOM 2191 O O . GLY A 1 271 ? -1.299 22.567 -2.965 1.00 67.25 271 GLY A O 1
ATOM 2192 N N . TYR A 1 272 ? -1.802 20.818 -1.643 1.00 63.44 272 TYR A N 1
ATOM 2193 C CA . TYR A 1 272 ? -3.243 20.956 -1.836 1.00 63.44 272 TYR A CA 1
ATOM 2194 C C . TYR A 1 272 ? -3.725 22.259 -1.219 1.00 63.44 272 TYR A C 1
ATOM 2196 O O . TYR A 1 272 ? -3.662 22.483 -0.008 1.00 63.44 272 TYR A O 1
ATOM 2204 N N . ARG A 1 273 ? -4.293 23.096 -2.078 1.00 59.19 273 ARG A N 1
ATOM 2205 C CA . ARG A 1 273 ? -5.094 24.235 -1.664 1.00 59.19 273 ARG A CA 1
ATOM 2206 C C . ARG A 1 273 ? -6.520 23.756 -1.441 1.00 59.19 273 ARG A C 1
ATOM 2208 O O . ARG A 1 273 ? -7.000 22.827 -2.084 1.00 59.19 273 ARG A O 1
ATOM 2215 N N . ASN A 1 274 ? -7.203 24.391 -0.499 1.00 55.34 274 ASN A N 1
ATOM 2216 C CA . ASN A 1 274 ? -8.526 24.026 0.019 1.00 55.34 274 ASN A CA 1
ATOM 2217 C C . ASN A 1 274 ? -9.685 24.182 -0.994 1.00 55.34 274 ASN A C 1
ATOM 2219 O O . ASN A 1 274 ? -10.843 24.363 -0.612 1.00 55.34 274 ASN A O 1
ATOM 2223 N N . GLU A 1 275 ? -9.370 24.179 -2.285 1.00 54.53 275 GLU A N 1
ATOM 2224 C CA . GLU A 1 275 ? -10.200 24.630 -3.401 1.00 54.53 275 GLU A CA 1
ATOM 2225 C C . GLU A 1 275 ? -11.433 23.741 -3.600 1.00 54.53 275 GLU A C 1
ATOM 2227 O O . GLU A 1 275 ? -12.451 24.187 -4.122 1.00 54.53 275 GLU A O 1
ATOM 2232 N N . SER A 1 276 ? -11.399 22.509 -3.086 1.00 51.44 276 SER A N 1
ATOM 2233 C CA . SER A 1 276 ? -12.481 21.537 -3.250 1.00 51.44 276 SER A CA 1
ATOM 2234 C C . SER A 1 276 ? -13.334 21.294 -2.006 1.00 51.44 276 SER A C 1
ATOM 2236 O O . SER A 1 276 ? -14.287 20.520 -2.078 1.00 51.44 276 SER A O 1
ATOM 2238 N N . LYS A 1 277 ? -13.079 21.977 -0.879 1.00 53.16 277 LYS A N 1
ATOM 2239 C CA . LYS A 1 277 ? -13.969 21.903 0.301 1.00 53.16 277 LYS A CA 1
ATOM 2240 C C . LYS A 1 277 ? -15.409 22.248 -0.050 1.00 53.16 277 LYS A C 1
ATOM 2242 O O . LYS A 1 277 ? -16.340 21.596 0.412 1.00 53.16 277 LYS A O 1
ATOM 2247 N N . GLY A 1 278 ? -15.583 23.268 -0.891 1.00 50.22 278 GLY A N 1
ATOM 2248 C CA . GLY A 1 278 ? -16.904 23.648 -1.366 1.00 50.22 278 GLY A CA 1
ATOM 2249 C C . GLY A 1 278 ? -17.563 22.536 -2.179 1.00 50.22 278 GLY A C 1
ATOM 2250 O O . GLY A 1 278 ? -18.768 22.3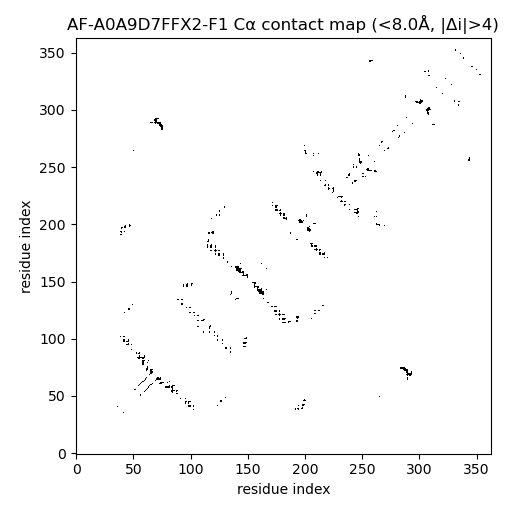63 -2.106 1.00 50.22 278 GLY A O 1
ATOM 2251 N N . TRP A 1 279 ? -16.796 21.725 -2.901 1.00 52.06 279 TRP A N 1
ATOM 2252 C CA . TRP A 1 279 ? -17.353 20.634 -3.690 1.00 52.06 279 TRP A CA 1
ATOM 2253 C C . TRP A 1 279 ? -17.766 19.448 -2.808 1.00 52.06 279 TRP A C 1
ATOM 2255 O O . TRP A 1 279 ? -18.905 19.002 -2.895 1.00 52.06 279 TRP A O 1
ATOM 2265 N N . SER A 1 280 ? -16.906 19.005 -1.886 1.00 52.78 280 SER A N 1
ATOM 2266 C CA . SER A 1 280 ? -17.217 17.884 -0.983 1.00 52.78 280 SER A CA 1
ATOM 2267 C C . SER A 1 280 ? -18.333 18.196 0.023 1.00 52.78 280 SER A C 1
ATOM 2269 O O . SER A 1 280 ? -19.066 17.283 0.402 1.00 52.78 280 SER A O 1
ATOM 2271 N N . PHE A 1 281 ? -18.479 19.466 0.436 1.00 52.38 281 PHE A N 1
ATOM 2272 C CA . PHE A 1 281 ? -19.430 19.868 1.482 1.00 52.38 281 PHE A CA 1
ATOM 2273 C C . PHE A 1 281 ? -20.609 20.738 1.020 1.00 52.38 281 PHE A C 1
ATOM 2275 O O . PHE A 1 281 ? -21.652 20.708 1.665 1.00 52.38 281 PHE A O 1
ATOM 2282 N N . ASN A 1 282 ? -20.515 21.475 -0.097 1.00 51.66 282 ASN A N 1
ATOM 2283 C CA . ASN A 1 282 ? -21.641 22.291 -0.591 1.00 51.66 282 ASN A CA 1
ATOM 2284 C C . ASN A 1 282 ? -22.488 21.576 -1.654 1.00 51.66 282 ASN A C 1
ATOM 2286 O O . ASN A 1 282 ? -23.614 22.004 -1.912 1.00 51.66 282 ASN A O 1
ATOM 2290 N N . GLN A 1 283 ? -21.989 20.504 -2.285 1.00 52.03 283 GLN A N 1
ATOM 2291 C CA . GLN A 1 283 ? -22.809 19.694 -3.196 1.00 52.03 283 GLN A CA 1
ATOM 2292 C C . GLN A 1 283 ? -23.888 18.924 -2.426 1.00 52.03 283 GLN A C 1
ATOM 2294 O O . GLN A 1 283 ? -24.979 18.718 -2.942 1.00 52.03 283 GLN A O 1
ATOM 2299 N N . SER A 1 284 ? -23.632 18.521 -1.184 1.00 56.56 284 SER A N 1
ATOM 2300 C CA . SER A 1 284 ? -24.527 17.701 -0.370 1.00 56.56 284 SER A CA 1
ATOM 2301 C C . SER A 1 284 ? -25.247 18.563 0.671 1.00 56.56 284 SER A C 1
ATOM 2303 O O . SER A 1 284 ? -24.774 18.764 1.783 1.00 56.56 284 SER A O 1
ATOM 2305 N N . LYS A 1 285 ? -26.441 19.058 0.318 1.00 55.41 285 LYS A N 1
ATOM 2306 C CA . LYS A 1 285 ? -27.297 19.852 1.227 1.00 55.41 285 LYS A CA 1
ATOM 2307 C C . LYS A 1 285 ? -27.726 19.098 2.504 1.00 55.41 285 LYS A C 1
ATOM 2309 O O . LYS A 1 285 ? -28.144 19.746 3.454 1.00 55.41 285 LYS A O 1
ATOM 2314 N N . ASP A 1 286 ? -27.528 17.776 2.548 1.00 66.56 286 ASP A N 1
ATOM 2315 C CA . ASP A 1 286 ? -27.953 16.880 3.635 1.00 66.56 286 ASP A CA 1
ATOM 2316 C C . ASP A 1 286 ? -26.786 16.091 4.257 1.00 66.56 286 ASP A C 1
ATOM 2318 O O . ASP A 1 286 ? -26.880 14.876 4.471 1.00 66.56 286 ASP A O 1
ATOM 2322 N N . LEU A 1 287 ? -25.657 16.759 4.507 1.00 72.38 287 LEU A N 1
ATOM 2323 C CA . LEU A 1 287 ? -24.563 16.162 5.271 1.00 72.38 287 LEU A CA 1
ATOM 2324 C C . LEU A 1 287 ? -24.950 15.979 6.735 1.00 72.38 287 LEU A C 1
ATOM 2326 O O . LEU A 1 287 ? -25.269 16.948 7.425 1.00 72.38 287 LEU A O 1
ATOM 2330 N N . ARG A 1 288 ? -24.860 14.741 7.213 1.00 76.81 288 ARG A N 1
ATOM 2331 C CA . ARG A 1 288 ? -25.132 14.364 8.606 1.00 76.81 288 ARG A CA 1
ATOM 2332 C C . ARG A 1 288 ? -24.130 13.325 9.080 1.00 76.81 288 ARG A C 1
ATOM 2334 O O . ARG A 1 288 ? -23.555 12.612 8.262 1.00 76.81 288 ARG A O 1
ATOM 2341 N N . LEU A 1 289 ? -23.901 13.237 10.383 1.00 78.31 289 LEU A N 1
ATOM 2342 C CA . LEU A 1 289 ? -23.046 12.187 10.929 1.00 78.31 289 LEU A CA 1
ATOM 2343 C C . LEU A 1 289 ? -23.769 10.835 10.854 1.00 78.31 289 LEU A C 1
ATOM 2345 O O . LEU A 1 289 ? -24.983 10.776 11.052 1.00 78.31 289 LEU A O 1
ATOM 2349 N N . GLY A 1 290 ? -23.041 9.761 10.546 1.00 81.56 290 GLY A N 1
ATOM 2350 C CA . GLY A 1 290 ? -23.587 8.411 10.649 1.00 81.56 290 GLY A CA 1
ATOM 2351 C C . GLY A 1 290 ? -23.949 8.066 12.094 1.00 81.56 290 GLY A C 1
ATOM 2352 O O . GLY A 1 290 ? -23.267 8.484 13.032 1.00 81.56 290 GLY A O 1
ATOM 2353 N N . THR A 1 291 ? -25.028 7.304 12.282 1.00 82.69 291 THR A N 1
ATOM 2354 C CA . THR A 1 291 ? -25.566 6.990 13.616 1.00 82.69 291 THR A CA 1
ATOM 2355 C C . THR A 1 291 ? -24.568 6.220 14.481 1.00 82.69 291 THR A C 1
ATOM 2357 O O . THR A 1 291 ? -24.508 6.452 15.685 1.00 82.69 291 THR A O 1
ATOM 2360 N N . THR A 1 292 ? -23.741 5.357 13.881 1.00 85.19 292 THR A N 1
ATOM 2361 C CA . THR A 1 292 ? -22.697 4.623 14.610 1.00 85.19 292 THR A CA 1
ATOM 2362 C C . THR A 1 292 ? -21.696 5.578 15.248 1.00 85.19 292 THR A C 1
ATOM 2364 O O . THR A 1 292 ? -21.469 5.482 16.448 1.00 85.19 292 THR A O 1
ATOM 2367 N N . ILE A 1 293 ? -21.133 6.534 14.493 1.00 81.25 293 ILE A N 1
ATOM 2368 C CA . ILE A 1 293 ? -20.218 7.518 15.097 1.00 81.25 293 ILE A CA 1
ATOM 2369 C C . ILE A 1 293 ? -20.952 8.392 16.099 1.00 81.25 293 ILE A C 1
ATOM 2371 O O . ILE A 1 293 ? -20.427 8.617 17.180 1.00 81.25 293 ILE A O 1
ATOM 2375 N N . TRP A 1 294 ? -22.160 8.851 15.769 1.00 82.06 294 TRP A N 1
ATOM 2376 C CA . TRP A 1 294 ? -22.944 9.700 16.661 1.00 82.06 294 TRP A CA 1
ATOM 2377 C C . TRP A 1 294 ? -23.117 9.082 18.050 1.00 82.06 294 TRP A C 1
ATOM 2379 O O . TRP A 1 294 ? -22.835 9.733 19.051 1.00 82.06 294 TRP A O 1
ATOM 2389 N N . ASN A 1 295 ? -23.487 7.804 18.106 1.00 84.62 295 ASN A N 1
ATOM 2390 C CA . ASN A 1 295 ? -23.674 7.085 19.363 1.00 84.62 295 ASN A CA 1
ATOM 2391 C C . ASN A 1 295 ? -22.352 6.781 20.089 1.00 84.62 295 ASN A C 1
ATOM 2393 O O . ASN A 1 295 ? -22.370 6.552 21.294 1.00 84.62 295 ASN A O 1
ATOM 2397 N N . LEU A 1 296 ? -21.214 6.766 19.383 1.00 82.38 296 LEU A N 1
ATOM 2398 C CA . LEU A 1 296 ? -19.895 6.614 20.009 1.00 82.38 296 LEU A CA 1
ATOM 2399 C C . LEU A 1 296 ? -19.437 7.894 20.710 1.00 82.38 296 LEU A C 1
ATOM 2401 O O . LEU A 1 296 ? -18.746 7.814 21.719 1.00 82.38 296 LEU A O 1
ATOM 2405 N N . ILE A 1 297 ? -19.800 9.061 20.174 1.00 79.62 297 ILE A N 1
ATOM 2406 C CA . ILE A 1 297 ? -19.320 10.355 20.681 1.00 79.62 297 ILE A CA 1
ATOM 2407 C C . ILE A 1 297 ? -20.364 11.110 21.509 1.00 79.62 297 ILE A C 1
ATOM 2409 O O . ILE A 1 297 ? -20.028 12.112 22.136 1.00 79.62 297 ILE A O 1
ATOM 2413 N N . SER A 1 298 ? -21.623 10.662 21.507 1.00 82.56 298 SER A N 1
ATOM 2414 C CA . SER A 1 298 ? -22.715 11.313 22.226 1.00 82.56 298 SER A CA 1
ATOM 2415 C C . SER A 1 298 ? -23.615 10.308 22.937 1.00 82.56 298 SER A C 1
ATOM 2417 O O . SER A 1 298 ? -24.215 9.438 22.310 1.00 82.56 298 SER A O 1
ATOM 2419 N N . ALA A 1 299 ? -23.767 10.475 24.252 1.00 81.25 299 ALA A N 1
ATOM 2420 C CA . ALA A 1 299 ? -24.660 9.652 25.067 1.00 81.25 299 ALA A CA 1
ATOM 2421 C C . ALA A 1 299 ? -26.146 10.049 24.936 1.00 81.25 299 ALA A C 1
ATOM 2423 O O . ALA A 1 299 ? -27.030 9.251 25.239 1.00 81.25 299 ALA A O 1
ATOM 2424 N N . ASN A 1 300 ? -26.436 11.288 24.525 1.00 80.50 300 ASN A N 1
ATOM 2425 C CA . ASN A 1 300 ? -27.791 11.826 24.361 1.00 80.50 300 ASN A CA 1
ATOM 2426 C C . ASN A 1 300 ? -27.807 12.988 23.343 1.00 80.50 300 ASN A C 1
ATOM 2428 O O . ASN A 1 300 ? -26.757 13.395 22.855 1.00 80.50 300 ASN A O 1
ATOM 2432 N N . ASN A 1 301 ? -28.992 13.524 23.028 1.00 80.75 301 ASN A N 1
ATOM 2433 C CA . ASN A 1 301 ? -29.174 14.620 22.062 1.00 80.75 301 ASN A CA 1
ATOM 2434 C C . ASN A 1 301 ? -29.706 15.901 22.724 1.00 80.75 301 ASN A C 1
ATOM 2436 O O . ASN A 1 301 ? -30.461 16.655 22.103 1.00 80.75 301 ASN A O 1
ATOM 2440 N N . ASN A 1 302 ? -29.403 16.115 24.004 1.00 78.00 302 ASN A N 1
ATOM 2441 C CA . ASN A 1 302 ? -29.991 17.211 24.762 1.00 78.00 302 ASN A CA 1
ATOM 2442 C C . ASN A 1 302 ? -29.430 18.567 24.309 1.00 78.00 302 ASN A C 1
ATOM 2444 O O . ASN A 1 302 ? -28.236 18.732 24.070 1.00 78.00 302 ASN A O 1
ATOM 2448 N N . THR A 1 303 ? -30.299 19.575 24.239 1.00 75.31 303 THR A N 1
ATOM 2449 C CA . THR A 1 303 ? -29.933 20.951 23.860 1.00 75.31 303 THR A CA 1
ATOM 2450 C C . THR A 1 303 ? -29.276 21.744 24.994 1.00 75.31 303 THR A C 1
ATOM 2452 O O . THR A 1 303 ? -28.870 22.882 24.784 1.00 75.31 303 THR A O 1
ATOM 2455 N N . ASP A 1 304 ? -29.208 21.174 26.198 1.00 77.31 304 ASP A N 1
ATOM 2456 C CA . ASP A 1 304 ? -28.629 21.784 27.404 1.00 77.31 304 ASP A CA 1
ATOM 2457 C C . ASP A 1 304 ? -27.096 21.647 27.482 1.00 77.31 304 ASP A C 1
ATOM 2459 O O . ASP A 1 304 ? -26.469 22.174 28.400 1.00 77.31 304 ASP A O 1
ATOM 2463 N N . GLY A 1 305 ? -26.494 20.958 26.508 1.00 69.75 305 GLY A N 1
ATOM 2464 C CA . GLY A 1 305 ? -25.060 20.704 26.433 1.00 69.75 305 GLY A CA 1
ATOM 2465 C C . GLY A 1 305 ? -24.569 19.463 27.163 1.00 69.75 305 GLY A C 1
ATOM 2466 O O . GLY A 1 305 ? -23.364 19.230 27.180 1.00 69.75 305 GLY A O 1
ATOM 2467 N N . SER A 1 306 ? -25.472 18.641 27.706 1.00 77.31 306 SER A N 1
ATOM 2468 C CA . SER A 1 306 ? -25.145 17.310 28.240 1.00 77.31 306 SER A CA 1
ATOM 2469 C C . SER A 1 306 ? -24.925 16.240 27.154 1.00 77.31 306 SER A C 1
ATOM 2471 O O . SER A 1 306 ? -24.607 15.095 27.478 1.00 77.31 306 SER A O 1
ATOM 2473 N N . GLY A 1 307 ? -25.063 16.604 25.875 1.00 73.25 307 GLY A N 1
ATOM 2474 C CA . GLY A 1 307 ? -24.770 15.770 24.711 1.00 73.25 307 GLY A CA 1
ATOM 2475 C C . GLY A 1 307 ? -24.491 16.614 23.466 1.00 73.25 307 GLY A C 1
ATOM 2476 O O . GLY A 1 307 ? -24.424 17.842 23.526 1.00 73.25 307 GLY A O 1
ATOM 2477 N N . ILE A 1 308 ? -24.323 15.955 22.323 1.00 75.06 308 ILE A N 1
ATOM 2478 C CA . ILE A 1 308 ? -24.208 16.613 21.021 1.00 75.06 308 ILE A CA 1
ATOM 2479 C C . ILE A 1 308 ? -25.619 16.812 20.463 1.00 75.06 308 ILE A C 1
ATOM 2481 O O . ILE A 1 308 ? -26.405 15.874 20.390 1.00 75.06 308 ILE A O 1
ATOM 2485 N N . PHE A 1 309 ? -25.949 18.032 20.040 1.00 70.44 309 PHE A N 1
ATOM 2486 C CA . PHE A 1 309 ? -27.217 18.343 19.379 1.00 70.44 309 PHE A CA 1
ATOM 2487 C C . PHE A 1 309 ? -26.974 18.761 17.924 1.00 70.44 309 PHE A C 1
ATOM 2489 O O . PHE A 1 309 ? -26.288 19.750 17.664 1.00 70.44 309 PHE A O 1
ATOM 2496 N N . ASP A 1 310 ? -27.554 18.026 16.966 1.00 68.62 310 ASP A N 1
ATOM 2497 C CA . ASP A 1 310 ? -27.565 18.396 15.546 1.00 68.62 310 ASP A CA 1
ATOM 2498 C C . ASP A 1 310 ? -28.995 18.769 15.125 1.00 68.62 310 ASP A C 1
ATOM 2500 O O . ASP A 1 310 ? -29.828 17.879 14.922 1.00 68.62 310 ASP A O 1
ATOM 2504 N N . PRO A 1 311 ? -29.298 20.068 14.942 1.00 62.69 311 PRO A N 1
ATOM 2505 C CA . PRO A 1 311 ? -30.620 20.522 14.520 1.00 62.69 311 PRO A CA 1
ATOM 2506 C C . PRO A 1 311 ? -31.095 19.868 13.213 1.00 62.69 311 PRO A C 1
ATOM 2508 O O . PRO A 1 311 ? -32.295 19.692 13.015 1.00 62.69 311 PRO A O 1
ATOM 2511 N N . ARG A 1 312 ? -30.173 19.470 12.324 1.00 59.66 312 ARG A N 1
ATOM 2512 C CA . ARG A 1 312 ? -30.487 18.859 11.020 1.00 59.66 312 ARG A CA 1
ATOM 2513 C C . ARG A 1 312 ? -31.046 17.442 11.150 1.00 59.66 312 ARG A C 1
ATOM 2515 O O . ARG A 1 312 ? -31.708 16.971 10.230 1.00 59.66 312 ARG A O 1
ATOM 2522 N N . ALA A 1 313 ? -30.816 16.765 12.277 1.00 57.34 313 ALA A N 1
ATOM 2523 C CA . ALA A 1 313 ? -31.401 15.452 12.547 1.00 57.34 313 ALA A CA 1
ATOM 2524 C C . ALA A 1 313 ? -32.927 15.519 12.768 1.00 57.34 313 ALA A C 1
ATOM 2526 O O . ALA A 1 313 ? -33.608 14.504 12.646 1.00 57.34 313 ALA A O 1
ATOM 2527 N N . PHE A 1 314 ? -33.469 16.710 13.051 1.00 54.31 314 PHE A N 1
ATOM 2528 C CA . PHE A 1 314 ? -34.866 16.912 13.446 1.00 54.31 314 PHE A CA 1
ATOM 2529 C C . PHE A 1 314 ? -35.711 17.667 12.402 1.00 54.31 314 PHE A C 1
ATOM 2531 O O . PHE A 1 314 ? -36.917 17.814 12.577 1.00 54.31 314 PHE A O 1
ATOM 2538 N N . THR A 1 315 ? -35.129 18.121 11.285 1.00 46.03 315 THR A N 1
ATOM 2539 C CA . THR A 1 315 ? -35.818 18.968 10.286 1.00 46.03 315 THR A CA 1
ATOM 2540 C C . THR A 1 315 ? -36.581 18.202 9.194 1.00 46.03 315 THR A C 1
ATOM 2542 O O . THR A 1 315 ? -36.856 18.759 8.133 1.00 46.03 315 THR A O 1
ATOM 2545 N N . SER A 1 316 ? -36.958 16.935 9.407 1.00 37.62 316 SER A N 1
ATOM 2546 C CA . SER A 1 316 ? -37.728 16.161 8.409 1.00 37.62 316 SER A CA 1
ATOM 2547 C C . SER A 1 316 ? -39.197 16.597 8.271 1.00 37.62 316 SER A C 1
ATOM 2549 O O . SER A 1 316 ? -39.850 16.254 7.286 1.00 37.62 316 SER A O 1
ATOM 2551 N N . SER A 1 317 ? -39.714 17.419 9.188 1.00 34.06 317 SER A N 1
ATOM 2552 C CA . SER A 1 317 ? -40.985 18.133 9.028 1.00 34.06 317 SER A CA 1
ATOM 2553 C C . SER A 1 317 ? -40.724 19.626 8.858 1.00 34.06 317 SER A C 1
ATOM 2555 O O . SER A 1 317 ? -39.893 20.171 9.575 1.00 34.06 317 SER A O 1
ATOM 2557 N N . LYS A 1 318 ? -41.438 20.283 7.935 1.00 33.62 318 LYS A N 1
ATOM 2558 C CA . LYS A 1 318 ? -41.393 21.721 7.598 1.00 33.62 318 LYS A CA 1
ATOM 2559 C C . LYS A 1 318 ? -41.516 22.669 8.814 1.00 33.62 318 LYS A C 1
ATOM 2561 O O . LYS A 1 318 ? -42.519 23.361 8.963 1.00 33.62 318 LYS A O 1
ATOM 2566 N N . GLN A 1 319 ? -40.501 22.748 9.661 1.00 31.30 319 GLN A N 1
ATOM 2567 C CA . GLN A 1 319 ? -40.367 23.752 10.706 1.00 31.30 319 GLN A CA 1
ATOM 2568 C C . GLN A 1 319 ? -39.016 24.430 10.536 1.00 31.30 319 GLN A C 1
ATOM 2570 O O . GLN A 1 319 ? -37.956 23.858 10.779 1.00 31.30 319 GLN A O 1
ATOM 2575 N N . THR A 1 320 ? -39.076 25.673 10.072 1.00 32.28 320 THR A N 1
ATOM 2576 C CA . THR A 1 320 ? -37.955 26.602 10.067 1.00 32.28 320 THR A CA 1
ATOM 2577 C C . THR A 1 320 ? -37.557 26.864 11.518 1.00 32.28 320 THR A C 1
ATOM 2579 O O . THR A 1 320 ? -38.166 27.693 12.191 1.00 32.28 320 THR A O 1
ATOM 2582 N N . ILE A 1 321 ? -36.559 26.141 12.026 1.00 36.50 321 ILE A N 1
ATOM 2583 C CA . ILE A 1 321 ? -35.930 26.473 13.305 1.00 36.50 321 ILE A CA 1
ATOM 2584 C C . ILE A 1 321 ? -35.050 27.700 13.048 1.00 36.50 321 ILE A C 1
ATOM 2586 O O . ILE A 1 321 ? -34.051 27.624 12.334 1.00 36.50 321 ILE A O 1
ATOM 2590 N N . ILE A 1 322 ? -35.447 28.852 13.590 1.00 36.59 322 ILE A N 1
ATOM 2591 C CA . ILE A 1 322 ? -34.650 30.081 13.547 1.00 36.59 322 ILE A CA 1
ATOM 2592 C C . ILE A 1 322 ? -33.480 29.897 14.521 1.00 36.59 322 ILE A C 1
ATOM 2594 O O . ILE A 1 322 ? -33.636 30.020 15.734 1.00 36.59 322 ILE A O 1
ATOM 2598 N N . ILE A 1 323 ? -32.304 29.555 13.992 1.00 38.34 323 ILE A N 1
ATOM 2599 C CA . ILE A 1 323 ? -31.080 29.418 14.787 1.00 38.34 323 ILE A CA 1
ATOM 2600 C C . ILE A 1 323 ? -30.477 30.816 14.979 1.00 38.34 323 ILE A C 1
ATOM 2602 O O . ILE A 1 323 ? -29.835 31.355 14.079 1.00 38.34 323 ILE A O 1
ATOM 2606 N N . ASN A 1 324 ? -30.673 31.413 16.156 1.00 35.28 324 ASN A N 1
ATOM 2607 C CA . ASN A 1 324 ? -30.009 32.669 16.522 1.00 35.28 324 ASN A CA 1
ATOM 2608 C C . ASN A 1 324 ? -28.518 32.438 16.842 1.00 35.28 324 ASN A C 1
ATOM 2610 O O . ASN A 1 324 ? -28.127 31.365 17.305 1.00 35.28 324 ASN A O 1
ATOM 2614 N N . GLY A 1 325 ? -27.680 33.465 16.639 1.00 34.25 325 GLY A N 1
ATOM 2615 C CA . GLY A 1 325 ? -26.208 33.377 16.695 1.00 34.25 325 GLY A CA 1
ATOM 2616 C C . GLY A 1 325 ? -25.597 32.834 17.999 1.00 34.25 325 GLY A C 1
ATOM 2617 O O . GLY A 1 325 ? -24.470 32.341 17.987 1.00 34.25 325 GLY A O 1
ATOM 2618 N N . SER A 1 326 ? -26.341 32.841 19.107 1.00 38.91 326 SER A N 1
ATOM 2619 C CA . SER A 1 326 ? -25.946 32.223 20.380 1.00 38.91 326 SER A CA 1
ATOM 2620 C C . SER A 1 326 ? -25.875 30.690 20.321 1.00 38.91 326 SER A C 1
ATOM 2622 O O . SER A 1 326 ? -24.967 30.100 20.903 1.00 38.91 326 SER A O 1
ATOM 2624 N N . HIS A 1 327 ? -26.763 30.037 19.564 1.00 39.19 327 HIS A N 1
ATOM 2625 C CA . HIS A 1 327 ? -26.790 28.574 19.429 1.00 39.19 327 HIS A CA 1
ATOM 2626 C C . HIS A 1 327 ? -25.617 28.056 18.587 1.00 39.19 327 HIS A C 1
ATOM 2628 O O . HIS A 1 327 ? -25.023 27.030 18.905 1.00 39.19 327 HIS A O 1
ATOM 2634 N N . ILE A 1 328 ? -25.216 28.811 17.558 1.00 38.62 328 ILE A N 1
ATOM 2635 C CA . ILE A 1 328 ? -24.046 28.487 16.726 1.00 38.62 328 ILE A CA 1
ATOM 2636 C C . ILE A 1 328 ? -22.758 28.527 17.561 1.00 38.62 328 ILE A C 1
ATOM 2638 O O . ILE A 1 328 ? -21.885 27.677 17.391 1.00 38.62 328 ILE A O 1
ATOM 2642 N N . ARG A 1 329 ? -22.640 29.488 18.488 1.00 36.28 329 ARG A N 1
ATOM 2643 C CA . ARG A 1 329 ? -21.483 29.604 19.392 1.00 36.28 329 ARG A CA 1
ATOM 2644 C C . ARG A 1 329 ? -21.392 28.425 20.365 1.00 36.28 329 ARG A C 1
ATOM 2646 O O . ARG A 1 329 ? -20.301 27.918 20.592 1.00 36.28 329 ARG A O 1
ATOM 2653 N N . MET A 1 330 ? -22.532 27.962 20.876 1.00 40.44 330 MET A N 1
ATOM 2654 C CA . MET A 1 330 ? -22.611 26.839 21.815 1.00 40.44 330 MET A CA 1
ATOM 2655 C C . MET A 1 330 ? -22.225 25.506 21.160 1.00 40.44 330 MET A C 1
ATOM 2657 O O . MET A 1 330 ? -21.382 24.792 21.694 1.00 40.44 330 MET A O 1
ATOM 2661 N N . ILE A 1 331 ? -22.744 25.234 19.954 1.00 44.34 331 ILE A N 1
ATOM 2662 C CA . ILE A 1 331 ? -22.384 24.046 19.160 1.00 44.34 331 ILE A CA 1
ATOM 2663 C C . ILE A 1 331 ? -20.882 24.050 18.840 1.00 44.34 331 ILE A C 1
ATOM 2665 O O . ILE A 1 331 ? -20.216 23.027 18.975 1.00 44.34 331 ILE A O 1
ATOM 2669 N N . ARG A 1 332 ? -20.318 25.208 18.462 1.00 43.19 332 ARG A N 1
ATOM 2670 C CA . ARG A 1 332 ? -18.872 25.344 18.208 1.00 43.19 332 ARG A CA 1
ATOM 2671 C C . ARG A 1 332 ? -18.038 25.059 19.456 1.00 43.19 332 ARG A C 1
ATOM 2673 O O . ARG A 1 332 ? -17.061 24.327 19.360 1.00 43.19 332 ARG A O 1
ATOM 2680 N N . GLN A 1 333 ? -18.428 25.598 20.610 1.00 39.53 333 GLN A N 1
ATOM 2681 C CA . GLN A 1 333 ? -17.695 25.387 21.857 1.00 39.53 333 GLN A CA 1
ATOM 2682 C C . GLN A 1 333 ? -17.768 23.927 22.328 1.00 39.53 333 GLN A C 1
ATOM 2684 O O . GLN A 1 333 ? -16.757 23.378 22.751 1.00 39.53 333 GLN A O 1
ATOM 2689 N N . GLN A 1 334 ? -18.929 23.278 22.208 1.00 45.94 334 GLN A N 1
ATOM 2690 C CA . GLN A 1 334 ? -19.112 21.869 22.579 1.00 45.94 334 GLN A CA 1
ATOM 2691 C C . GLN A 1 334 ? -18.302 20.931 21.683 1.00 45.94 334 GLN A C 1
ATOM 2693 O O . GLN A 1 334 ? -17.623 20.038 22.181 1.00 45.94 334 GLN A O 1
ATOM 2698 N N . VAL A 1 335 ? -18.303 21.176 20.369 1.00 41.97 335 VAL A N 1
ATOM 2699 C CA . VAL A 1 335 ? -17.504 20.405 19.407 1.00 41.97 335 VAL A CA 1
ATOM 2700 C C . VAL A 1 335 ? -16.001 20.620 19.625 1.00 41.97 335 VAL A C 1
ATOM 2702 O O . VAL A 1 335 ? -15.241 19.658 19.552 1.00 41.97 335 VAL A O 1
ATOM 2705 N N . CYS A 1 336 ? -15.558 21.843 19.941 1.00 38.50 336 CYS A N 1
ATOM 2706 C CA . CYS A 1 336 ? -14.158 22.103 20.290 1.00 38.50 336 CYS A CA 1
ATOM 2707 C C . CYS A 1 336 ? -13.745 21.419 21.600 1.00 38.50 336 CYS A C 1
ATOM 2709 O O . CYS A 1 336 ? -12.698 20.783 21.630 1.00 38.50 336 CYS A O 1
ATOM 2711 N N . ASN A 1 337 ? -14.558 21.498 22.657 1.00 39.66 337 ASN A N 1
ATOM 2712 C CA . ASN A 1 337 ? -14.231 20.893 23.952 1.00 39.66 337 ASN A CA 1
ATOM 2713 C C . ASN A 1 337 ? -14.155 19.359 23.864 1.00 39.66 337 ASN A C 1
ATOM 2715 O O . ASN A 1 337 ? -13.211 18.768 24.378 1.00 39.66 337 ASN A O 1
ATOM 2719 N N . LEU A 1 338 ? -15.082 18.724 23.137 1.00 40.31 338 LEU A N 1
ATOM 2720 C CA . LEU A 1 338 ? -15.036 17.280 22.892 1.00 40.31 338 LEU A CA 1
ATOM 2721 C C . LEU A 1 338 ? -13.840 16.896 22.002 1.00 40.31 338 LEU A C 1
ATOM 2723 O O . LEU A 1 338 ? -13.17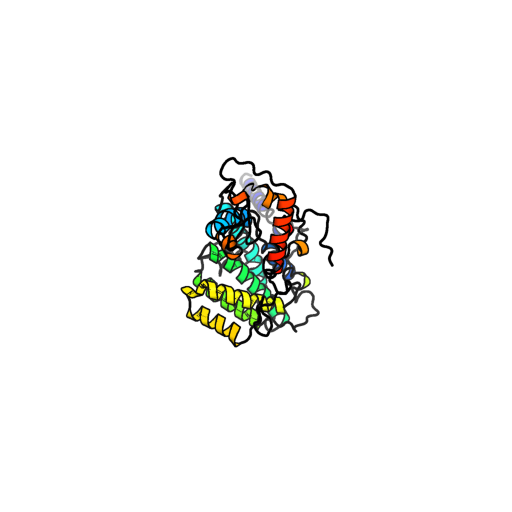2 15.906 22.266 1.00 40.31 338 LEU A O 1
ATOM 2727 N N . MET A 1 339 ? -13.491 17.685 20.979 1.00 36.28 339 MET A N 1
ATOM 2728 C CA . MET A 1 339 ? -12.311 17.382 20.151 1.00 36.28 339 MET A CA 1
ATOM 2729 C C . MET A 1 339 ? -10.974 17.540 20.886 1.00 36.28 339 MET A C 1
ATOM 2731 O O . MET A 1 339 ? -10.025 16.846 20.529 1.00 36.28 339 MET A O 1
ATOM 2735 N N . VAL A 1 340 ? -10.899 18.385 21.918 1.00 37.62 340 VAL A N 1
ATOM 2736 C CA . VAL A 1 340 ? -9.721 18.474 22.797 1.00 37.62 340 VAL A CA 1
ATOM 2737 C C . VAL A 1 340 ? -9.564 17.211 23.653 1.00 37.62 340 VAL A C 1
ATOM 2739 O O . VAL A 1 340 ? -8.440 16.770 23.873 1.00 37.62 340 VAL A O 1
ATOM 2742 N N . GLU A 1 341 ? -10.664 16.573 24.061 1.00 34.03 341 GLU A N 1
ATOM 2743 C CA . GLU A 1 341 ? -10.632 15.284 24.770 1.00 34.03 341 GLU A CA 1
ATOM 2744 C C . GLU A 1 341 ? -10.355 14.089 23.832 1.00 34.03 341 GLU A C 1
ATOM 2746 O O . GLU A 1 341 ? -9.670 13.146 24.222 1.00 34.03 341 GLU A O 1
ATOM 2751 N N . TYR A 1 342 ? -10.802 14.144 22.570 1.00 34.53 342 TYR A N 1
ATOM 2752 C CA . TYR A 1 342 ? -10.629 13.084 21.557 1.00 34.53 342 TYR A CA 1
ATOM 2753 C C . TYR A 1 342 ? -9.475 13.344 20.563 1.00 34.53 342 TYR A C 1
ATOM 2755 O O . TYR A 1 342 ? -9.482 12.831 19.438 1.00 34.53 342 TYR A O 1
ATOM 2763 N N . HIS A 1 343 ? -8.476 14.144 20.952 1.00 29.73 343 HIS A N 1
ATOM 2764 C CA . HIS A 1 343 ? -7.479 14.741 20.051 1.00 29.73 343 HIS A CA 1
ATOM 2765 C C . HIS A 1 343 ? -6.542 13.761 19.306 1.00 29.73 343 HIS A C 1
ATOM 2767 O O . HIS A 1 343 ? -5.666 14.199 18.562 1.00 29.73 343 HIS A O 1
ATOM 2773 N N . THR A 1 344 ? -6.737 12.446 19.415 1.00 31.45 344 THR A N 1
ATOM 2774 C CA . THR A 1 344 ? -5.942 11.418 18.729 1.00 31.45 344 THR A CA 1
ATOM 2775 C C . THR A 1 344 ? -6.495 10.927 17.387 1.00 31.45 344 THR A C 1
ATOM 2777 O O . THR A 1 344 ? -5.865 10.055 16.790 1.00 31.45 344 THR A O 1
ATOM 2780 N N . SER A 1 345 ? -7.620 11.429 16.841 1.00 31.56 345 SER A N 1
ATOM 2781 C CA . SER A 1 345 ? -8.161 10.800 15.607 1.00 31.56 345 SER A CA 1
ATOM 2782 C C . SER A 1 345 ? -8.900 11.635 14.552 1.00 31.56 345 SER A C 1
ATOM 2784 O O . SER A 1 345 ? -9.246 11.059 13.523 1.00 31.56 345 SER A O 1
ATOM 2786 N N . ILE A 1 346 ? -9.170 12.942 14.692 1.00 32.44 346 ILE A N 1
ATOM 2787 C CA . ILE A 1 346 ? -10.060 13.624 13.716 1.00 32.44 346 ILE A CA 1
ATOM 2788 C C . ILE A 1 346 ? -9.594 15.047 13.355 1.00 32.44 346 ILE A C 1
ATOM 2790 O O . ILE A 1 346 ? -10.148 16.042 13.808 1.00 32.44 346 ILE A O 1
ATOM 2794 N N . ASN A 1 347 ? -8.628 15.164 12.435 1.00 29.72 347 ASN A N 1
ATOM 2795 C CA . ASN A 1 347 ? -8.220 16.460 11.855 1.00 29.72 347 ASN A CA 1
ATOM 2796 C C . ASN A 1 347 ? -9.089 16.935 10.667 1.00 29.72 347 ASN A C 1
ATOM 2798 O O . ASN A 1 347 ? -8.854 18.004 10.108 1.00 29.72 347 ASN A O 1
ATOM 2802 N N . VAL A 1 348 ? -10.131 16.192 10.275 1.00 35.44 348 VAL A N 1
ATOM 2803 C CA . VAL A 1 348 ? -10.985 16.559 9.121 1.00 35.44 348 VAL A CA 1
ATOM 2804 C C . VAL A 1 348 ? -12.186 17.433 9.525 1.00 35.44 348 VAL A C 1
ATOM 2806 O O . VAL A 1 348 ? -12.695 18.199 8.705 1.00 35.44 348 VAL A O 1
ATOM 2809 N N . MET A 1 349 ? -12.620 17.393 10.792 1.00 32.94 349 MET A N 1
ATOM 2810 C CA . MET A 1 349 ? -13.855 18.062 11.235 1.00 32.94 349 MET A CA 1
ATOM 2811 C C . MET A 1 349 ? -13.645 19.536 11.647 1.00 32.94 349 MET A C 1
ATOM 2813 O O . MET A 1 349 ? -14.479 20.384 11.325 1.00 32.94 349 MET A O 1
ATOM 2817 N N . LEU A 1 350 ? -12.494 19.880 12.247 1.00 33.59 350 LEU A N 1
ATOM 2818 C CA . LEU A 1 350 ? -12.137 21.251 12.675 1.00 33.59 350 LEU A CA 1
ATOM 2819 C C . LEU A 1 350 ? -12.187 22.274 11.531 1.00 33.59 350 LEU A C 1
ATOM 2821 O O . LEU A 1 350 ? -12.584 23.425 11.711 1.00 33.59 350 LEU A O 1
ATOM 2825 N N . HIS A 1 351 ? -11.850 21.846 10.317 1.00 34.12 351 HIS A N 1
ATOM 2826 C CA . HIS A 1 351 ? -11.736 22.751 9.183 1.00 34.12 351 HIS A CA 1
ATOM 2827 C C . HIS A 1 351 ? -13.085 23.051 8.493 1.00 34.12 351 HIS A C 1
ATOM 2829 O O . HIS A 1 351 ? -13.146 23.941 7.642 1.00 34.12 351 HIS A O 1
ATOM 2835 N N . MET A 1 352 ? -14.175 22.355 8.849 1.00 32.84 352 MET A N 1
ATOM 2836 C CA . MET A 1 352 ? -15.533 22.697 8.386 1.00 32.84 352 MET A CA 1
ATOM 2837 C C . MET A 1 352 ? -16.170 23.837 9.186 1.00 32.84 352 MET A C 1
ATOM 2839 O O . MET A 1 352 ? -17.100 24.475 8.698 1.00 32.84 352 MET A O 1
ATOM 2843 N N . LEU A 1 353 ? -15.665 24.117 10.391 1.00 34.22 353 LEU A N 1
ATOM 2844 C CA . LEU A 1 353 ? -16.215 25.144 11.278 1.00 34.22 353 LEU A CA 1
ATOM 2845 C C . LEU A 1 353 ? -15.460 26.483 11.210 1.00 34.22 353 LEU A C 1
ATOM 2847 O O . LEU A 1 353 ? -16.019 27.495 11.638 1.00 34.22 353 LEU A O 1
ATOM 2851 N N . SER A 1 354 ? -14.250 26.524 10.631 1.00 32.56 354 SER A N 1
ATOM 2852 C CA . SER A 1 354 ? -13.447 27.748 10.505 1.00 32.56 354 SER A CA 1
ATOM 2853 C C . SER A 1 354 ? -13.488 28.363 9.095 1.00 32.56 354 SER A C 1
ATOM 2855 O O . SER A 1 354 ? -12.749 28.000 8.179 1.00 32.56 354 SER A O 1
ATOM 2857 N N . LYS A 1 355 ? -14.362 29.358 8.929 1.00 30.41 355 LYS A N 1
ATOM 2858 C CA . LYS A 1 355 ? -14.034 30.565 8.161 1.00 30.41 355 LYS A CA 1
ATOM 2859 C C . LYS A 1 355 ? -13.940 31.697 9.188 1.00 30.41 355 LYS A C 1
ATOM 2861 O O . LYS A 1 355 ? -14.937 32.004 9.834 1.00 30.41 355 LYS A O 1
ATOM 2866 N N . ASP A 1 356 ? -12.717 32.176 9.375 1.00 33.16 356 ASP A N 1
ATOM 2867 C CA . ASP A 1 356 ? -12.233 33.176 10.345 1.00 33.16 356 ASP A CA 1
ATOM 2868 C C . ASP A 1 356 ? -12.929 34.557 10.240 1.00 33.16 356 ASP A C 1
ATOM 2870 O O . ASP A 1 356 ? -13.621 34.779 9.240 1.00 33.16 356 ASP A O 1
ATOM 2874 N N . PRO A 1 357 ? -12.750 35.504 11.197 1.00 32.41 357 PRO A N 1
ATOM 2875 C CA . PRO A 1 357 ? -11.581 35.652 12.075 1.00 32.41 357 PRO A CA 1
ATOM 2876 C C . PRO A 1 357 ? -11.930 35.916 13.542 1.00 32.41 357 PRO A C 1
ATOM 2878 O O . PRO A 1 357 ? -12.533 36.927 13.861 1.00 32.41 357 PRO A O 1
ATOM 2881 N N . ASP A 1 358 ? -11.536 35.013 14.425 1.00 24.98 358 ASP A N 1
ATOM 2882 C CA . ASP A 1 358 ? -11.031 35.370 15.756 1.00 24.98 358 ASP A CA 1
ATOM 2883 C C . ASP A 1 358 ? -10.450 34.084 16.325 1.00 24.98 358 ASP A C 1
ATOM 2885 O O . ASP A 1 358 ? -11.097 33.287 17.010 1.00 24.98 358 ASP A O 1
ATOM 2889 N N . VAL A 1 359 ? -9.212 33.873 15.886 1.00 30.09 359 VAL A N 1
ATOM 2890 C CA . VAL A 1 359 ? -8.214 32.973 16.442 1.00 30.09 359 VAL A CA 1
ATOM 2891 C C . VAL A 1 359 ? -8.436 32.833 17.942 1.00 30.09 359 VAL A C 1
ATOM 2893 O O . VAL A 1 359 ? -8.519 33.825 18.663 1.00 30.09 359 VAL A O 1
ATOM 2896 N N . CYS A 1 360 ? -8.525 31.584 18.393 1.00 29.75 360 CYS A N 1
ATOM 2897 C CA . CYS A 1 360 ? -8.457 31.208 19.793 1.00 29.75 360 CYS A CA 1
ATOM 2898 C C . CYS A 1 360 ? -7.257 31.903 20.456 1.00 29.75 360 CYS A C 1
ATOM 2900 O O . CYS A 1 360 ? -6.125 31.444 20.338 1.00 29.75 360 CYS A O 1
ATOM 2902 N N . ILE A 1 361 ? -7.509 33.017 21.137 1.00 26.17 361 ILE A N 1
ATOM 2903 C CA . ILE A 1 361 ? -6.571 33.664 22.045 1.00 26.17 361 ILE A CA 1
ATOM 2904 C C . ILE A 1 361 ? -7.187 33.537 23.438 1.00 26.17 361 ILE A C 1
ATOM 2906 O O . ILE A 1 361 ? -8.153 34.225 23.750 1.00 26.17 361 ILE A O 1
ATOM 2910 N N . HIS A 1 362 ? -6.663 32.546 24.166 1.00 26.67 362 HIS A N 1
ATOM 2911 C CA . HIS A 1 362 ? -6.167 32.555 25.552 1.00 26.67 362 HIS A CA 1
ATOM 2912 C C . HIS A 1 362 ? -6.929 33.300 26.673 1.00 26.67 362 HIS A C 1
ATOM 2914 O O . HIS A 1 362 ? -7.577 34.325 26.468 1.00 26.67 362 HIS A O 1
ATOM 2920 N N . PRO A 1 363 ? -6.836 32.769 27.905 1.00 27.97 363 PRO A N 1
ATOM 2921 C CA . PRO A 1 363 ? -5.659 33.059 28.741 1.00 27.97 363 PRO A CA 1
ATOM 2922 C C . PRO A 1 363 ? -4.545 32.019 28.681 1.00 27.97 363 PRO A C 1
ATOM 2924 O O . PRO A 1 363 ? -4.857 30.814 28.539 1.00 27.97 363 PRO A O 1
#

pLDDT: mean 77.65, std 21.57, range [24.98, 98.88]

Foldseek 3Di:
DVVVVVVVVVVVVVVVVVPDPPCPVVVPPDPPDDPDDALLRLLLLLLVLVDQDPLLCVQVPAQPVCVVVLQWKHFPHDDNPNVSNLVSLVCSLQVSVLSLVVLVVVLVVDDCVQLLSLLSQLSSLLSLLVSVCVNCVPVFWAQDPLGNCCVVPVVSPPGDTDGNVVSLVVSLVSLVSSLVSNDQPDDDPDPRSANQVSDLQLSRRSLLSSQSSLQSNLVSLVVCCVPCVPSSVVSVCCCVVVQRHHAQADSVRHGDLDPSRDRDNDCVSVVNDPVCVCVVPVVGPQIDRRPVVQVVQFVDQDLVLNGQHDPSVPPPDPDDDPDDPVSLVSNVVSVVVSCVVVVRDDPPPVVVSDPDDDPDDDD